Protein AF-A0A7I7MBR5-F1 (afdb_monomer_lite)

Organism: NCBI:txid216929

Secondary structure (DSSP, 8-state):
---PPPHHHHHHHHHHHHHHHHHHHHHHH-TTTT---TTSHHHHHHHHHTTS-HHHHHHHHHHHHHHHHHHHHIIIIIS----SSHHHHHHHHHHHHHHHHHHHH--SSHHHHHHHHHHHHHHHHHHHHHHHHTTTS--HHHHHHHHHHHHHHHHHTT--S-STT---HHHHHHHHHHH-SS--HHHHHHHHHHHHTT-HHHHHHT--GGGEEE-SSTT-EEE-----HHHHHHHHHHHHHHHHHHHHHHHHHHS-HHHHHHHHHHHHHHHHHHS--

Foldseek 3Di:
DDPAPDVVVLVVLLVVLQVLLVVLQVQLPDPPNLAFDPQFLQNVLCVLQPPLRLSVLLSVLLNLLSVLLNVLSCCCPVVVHFDLQSNLLSLLSNLLSLLLNCCLQVDPDSLNNSLSSLLQVLVVLVVVAVVCVVVVNHDPVNSVVSLVSSVVSNVSSVNPDRSNNHDDSLVSLVCCLVPQPPANQNVSSVLSVCSVVVPVCSQVVPDDPVQWDDDPDPPDIRGNRDGDSSSSSVSSVRSSSSSVSSVVSSVNRRDNVVVVVVVVVVVVVVCVVVVDD

Radius of gyration: 22.46 Å; chains: 1; bounding box: 58×66×61 Å

pLDDT: mean 90.75, std 10.9, range [36.44, 98.88]

Sequence (277 aa):
MGDGLDQEKIDALWATFAADVDRMMERVNDPMDFAVSPGSPLAGDDRASDPYQVSHAVQMCIVAGVDHLHAMKSLLLDLNMLHSAAPFTMVRGALEVLSSAFWILHPAKRTVRVERVLRWHAKNFHDQHPALESLGLSDAATKKAKYARLRSIAGRGAVQADVTGGYRSTEAVTYADANAPTSKPLLSWQMCSGYAHGRPWVYLGMADEDMFQETDEPGVLKARVTSDPGKLLYPSLHAQWLMKDLVDLVERRGKNPFEQMEQAAADRARWLRLSFP

Structure (mmCIF, N/CA/C/O backbone):
data_AF-A0A7I7MBR5-F1
#
_entry.id   AF-A0A7I7MBR5-F1
#
loop_
_atom_site.group_PDB
_atom_site.id
_atom_site.type_symbol
_atom_site.label_atom_id
_atom_site.label_alt_id
_atom_site.label_comp_id
_atom_site.label_asym_id
_atom_site.label_entity_id
_atom_site.label_seq_id
_atom_site.pdbx_PDB_ins_code
_atom_site.Cartn_x
_atom_site.Cartn_y
_atom_site.Cartn_z
_atom_site.occupancy
_atom_site.B_iso_or_equiv
_atom_site.auth_seq_id
_atom_site.auth_comp_id
_atom_site.auth_asym_id
_atom_site.auth_atom_id
_atom_site.pdbx_PDB_model_num
ATOM 1 N N . MET A 1 1 ? 3.085 -13.611 -29.175 1.00 36.44 1 MET A N 1
ATOM 2 C CA . MET A 1 1 ? 2.750 -12.446 -28.330 1.00 36.44 1 MET A CA 1
ATOM 3 C C . MET A 1 1 ? 3.200 -11.245 -29.140 1.00 36.44 1 MET A C 1
ATOM 5 O O . MET A 1 1 ? 4.387 -11.137 -29.372 1.00 36.44 1 MET A O 1
ATOM 9 N N . GLY A 1 2 ? 2.317 -10.685 -29.967 1.00 36.88 2 GLY A N 1
ATOM 10 C CA . GLY A 1 2 ? 1.678 -9.402 -29.666 1.00 36.88 2 GLY A CA 1
ATOM 11 C C . GLY A 1 2 ? 2.718 -8.304 -29.856 1.00 36.88 2 GLY A C 1
ATOM 12 O O . GLY A 1 2 ? 3.552 -8.175 -28.968 1.00 36.88 2 GLY A O 1
ATOM 13 N N . ASP A 1 3 ? 2.707 -7.620 -31.009 1.00 44.16 3 ASP A N 1
ATOM 14 C CA . ASP A 1 3 ? 3.651 -6.543 -31.346 1.00 44.16 3 ASP A CA 1
ATOM 15 C C . ASP A 1 3 ? 3.948 -5.705 -30.100 1.00 44.16 3 ASP A C 1
ATOM 17 O O . ASP A 1 3 ? 3.020 -5.213 -29.446 1.00 44.16 3 ASP A O 1
ATOM 21 N N . GLY A 1 4 ? 5.229 -5.636 -29.725 1.00 58.19 4 GLY A N 1
ATOM 22 C CA . GLY A 1 4 ? 5.670 -4.897 -28.549 1.00 58.19 4 GLY A CA 1
ATOM 23 C C . GLY A 1 4 ? 5.090 -3.487 -28.571 1.00 58.19 4 GLY A C 1
ATOM 24 O O . GLY A 1 4 ? 4.936 -2.888 -29.638 1.00 58.19 4 GLY A O 1
ATOM 25 N N . LEU A 1 5 ? 4.714 -2.971 -27.397 1.00 63.62 5 LEU A N 1
ATOM 26 C CA . LEU A 1 5 ? 4.287 -1.580 -27.283 1.00 63.62 5 LEU A CA 1
ATOM 27 C C . LEU A 1 5 ? 5.343 -0.693 -27.950 1.00 63.62 5 LEU A C 1
ATOM 29 O O . LEU A 1 5 ? 6.527 -0.809 -27.653 1.00 63.62 5 LEU A O 1
ATOM 33 N N . ASP A 1 6 ? 4.887 0.162 -28.861 1.00 83.00 6 ASP A N 1
ATOM 34 C CA . ASP A 1 6 ? 5.710 1.176 -29.512 1.00 83.00 6 ASP A CA 1
ATOM 35 C C . ASP A 1 6 ? 6.526 1.955 -28.466 1.00 83.00 6 ASP A C 1
ATOM 37 O O . ASP A 1 6 ? 5.979 2.356 -27.432 1.00 83.00 6 ASP A O 1
ATOM 41 N N . GLN A 1 7 ? 7.822 2.150 -28.720 1.00 83.50 7 GLN A N 1
ATOM 42 C CA . GLN A 1 7 ? 8.748 2.795 -27.788 1.00 83.50 7 GLN A CA 1
ATOM 43 C C . GLN A 1 7 ? 8.249 4.188 -27.385 1.00 83.50 7 GLN A C 1
ATOM 45 O O . GLN A 1 7 ? 8.310 4.542 -26.211 1.00 83.50 7 GLN A O 1
ATOM 50 N N . GLU A 1 8 ? 7.645 4.933 -28.318 1.00 87.88 8 GLU A N 1
ATOM 51 C CA . GLU A 1 8 ? 7.061 6.249 -28.032 1.00 87.88 8 GLU A CA 1
ATOM 52 C C . GLU A 1 8 ? 5.941 6.162 -26.976 1.00 87.88 8 GLU A C 1
ATOM 54 O O . GLU A 1 8 ? 5.824 7.013 -26.092 1.00 87.88 8 GLU A O 1
ATOM 59 N N . LYS A 1 9 ? 5.141 5.088 -27.001 1.00 88.56 9 LYS A N 1
ATOM 60 C CA . LYS A 1 9 ? 4.093 4.847 -25.997 1.00 88.56 9 LYS A CA 1
ATOM 61 C C . LYS A 1 9 ? 4.680 4.456 -24.647 1.00 88.56 9 LYS A C 1
ATOM 63 O O . LYS A 1 9 ? 4.146 4.876 -23.622 1.00 88.56 9 LYS A O 1
ATOM 68 N N . ILE A 1 10 ? 5.744 3.652 -24.634 1.00 89.00 10 ILE A N 1
ATOM 69 C CA . ILE A 1 10 ? 6.460 3.278 -23.405 1.00 89.00 10 ILE A CA 1
ATOM 70 C C . ILE A 1 10 ? 7.016 4.536 -22.732 1.00 89.00 10 ILE A C 1
ATOM 72 O O . ILE A 1 10 ? 6.796 4.738 -21.537 1.00 89.00 10 ILE A O 1
ATOM 76 N N . ASP A 1 11 ? 7.649 5.415 -23.505 1.00 91.50 11 ASP A N 1
ATOM 77 C CA . ASP A 1 11 ? 8.229 6.660 -23.004 1.00 91.50 11 ASP A CA 1
ATOM 78 C C . ASP A 1 11 ? 7.143 7.612 -22.475 1.00 91.50 11 ASP A C 1
ATOM 80 O O . ASP A 1 11 ? 7.276 8.171 -21.383 1.00 91.50 11 ASP A O 1
ATOM 84 N N . ALA A 1 12 ? 6.011 7.735 -23.179 1.00 93.94 12 ALA A N 1
ATOM 85 C CA . ALA A 1 12 ? 4.873 8.536 -22.724 1.00 93.94 12 ALA A CA 1
ATOM 86 C C . ALA A 1 12 ? 4.247 8.005 -21.417 1.00 93.94 12 ALA A C 1
ATOM 88 O O . ALA A 1 12 ? 3.852 8.785 -20.538 1.00 93.94 12 ALA A O 1
ATOM 89 N N . LEU A 1 13 ? 4.167 6.679 -21.259 1.00 95.12 13 LEU A N 1
ATOM 90 C CA . LEU A 1 13 ? 3.695 6.049 -20.025 1.00 95.12 13 LEU A CA 1
ATOM 91 C C . LEU A 1 13 ? 4.663 6.303 -18.868 1.00 95.12 13 LEU A C 1
ATOM 93 O O . LEU A 1 13 ? 4.209 6.641 -17.775 1.00 95.12 13 LEU A O 1
ATOM 97 N N . TRP A 1 14 ? 5.973 6.214 -19.105 1.00 96.00 14 TRP A N 1
ATOM 98 C CA . TRP A 1 14 ? 6.977 6.552 -18.097 1.00 96.00 14 TRP A CA 1
ATOM 99 C C . TRP A 1 14 ? 6.932 8.022 -17.689 1.00 96.00 14 TRP A C 1
ATOM 101 O O . TRP A 1 14 ? 6.986 8.315 -16.495 1.00 96.00 14 TRP A O 1
ATOM 111 N N . ALA A 1 15 ? 6.755 8.940 -18.641 1.00 96.06 15 ALA A N 1
ATOM 112 C CA . ALA A 1 15 ? 6.607 10.363 -18.349 1.00 96.06 15 ALA A CA 1
ATOM 113 C C . ALA A 1 15 ? 5.369 10.640 -17.478 1.00 96.06 15 ALA A C 1
ATOM 115 O O . ALA A 1 15 ? 5.444 11.371 -16.489 1.00 96.06 15 ALA A O 1
ATOM 116 N N . THR A 1 16 ? 4.239 10.002 -17.799 1.00 96.56 16 THR A N 1
ATOM 117 C CA . THR A 1 16 ? 3.006 10.112 -17.002 1.00 96.56 16 THR A CA 1
ATOM 118 C C . THR A 1 16 ? 3.189 9.516 -15.606 1.00 96.56 16 THR A C 1
ATOM 120 O O . THR A 1 16 ? 2.783 10.117 -14.610 1.00 96.56 16 THR A O 1
ATOM 123 N N . PHE A 1 17 ? 3.823 8.344 -15.520 1.00 97.62 17 PHE A N 1
ATOM 124 C CA . PHE A 1 17 ? 4.152 7.694 -14.255 1.00 97.62 17 PHE A CA 1
ATOM 125 C C . PHE A 1 17 ? 5.005 8.602 -13.364 1.00 97.62 17 PHE A C 1
ATOM 127 O O . PHE A 1 17 ? 4.649 8.828 -12.209 1.00 97.62 17 PHE A O 1
ATOM 134 N N . ALA A 1 18 ? 6.082 9.161 -13.918 1.00 97.94 18 ALA A N 1
ATOM 135 C CA . ALA A 1 18 ? 7.010 10.033 -13.212 1.00 97.94 18 ALA A CA 1
ATOM 136 C C . ALA A 1 18 ? 6.311 11.263 -12.630 1.00 97.94 18 ALA A C 1
ATOM 138 O O . ALA A 1 18 ? 6.403 11.505 -11.430 1.00 97.94 18 ALA A O 1
ATOM 139 N N . ALA A 1 19 ? 5.550 11.984 -13.458 1.00 98.06 19 ALA A N 1
ATOM 140 C CA . ALA A 1 19 ? 4.859 13.200 -13.039 1.00 98.06 19 ALA A CA 1
ATOM 141 C C . ALA A 1 19 ? 3.851 12.945 -11.905 1.00 98.06 19 ALA A C 1
ATOM 143 O O . ALA A 1 19 ? 3.706 13.752 -10.989 1.00 98.06 19 ALA A O 1
ATOM 144 N N . ASP A 1 20 ? 3.144 11.817 -11.951 1.00 97.62 20 ASP A N 1
ATOM 145 C CA . ASP A 1 20 ? 2.180 11.455 -10.914 1.00 97.62 20 ASP A CA 1
ATOM 146 C C . ASP A 1 20 ? 2.846 10.992 -9.612 1.00 97.62 20 ASP A C 1
ATOM 148 O O . ASP A 1 20 ? 2.305 11.251 -8.536 1.00 97.62 20 ASP A O 1
ATOM 152 N N . VAL A 1 21 ? 3.993 10.310 -9.693 1.00 98.25 21 VAL A N 1
ATOM 153 C CA . VAL A 1 21 ? 4.782 9.926 -8.513 1.00 98.25 21 VAL A CA 1
ATOM 154 C C . VAL A 1 21 ? 5.392 11.159 -7.853 1.00 98.25 21 VAL A C 1
ATOM 156 O O . VAL A 1 21 ? 5.266 11.292 -6.640 1.00 98.25 21 VAL A O 1
ATOM 159 N N . ASP A 1 22 ? 5.963 12.083 -8.630 1.00 98.50 22 ASP A N 1
ATOM 160 C CA . ASP A 1 22 ? 6.514 13.343 -8.114 1.00 98.50 22 ASP A CA 1
ATOM 161 C C . ASP A 1 22 ? 5.415 14.163 -7.419 1.00 98.50 22 ASP A C 1
ATOM 163 O O . ASP A 1 22 ? 5.571 14.561 -6.265 1.00 98.50 22 ASP A O 1
ATOM 167 N N . ARG A 1 23 ? 4.241 14.300 -8.056 1.00 98.00 23 ARG A N 1
ATOM 168 C CA . ARG A 1 23 ? 3.076 14.941 -7.430 1.00 98.00 23 ARG A CA 1
ATOM 169 C C . ARG A 1 23 ? 2.696 14.251 -6.124 1.00 98.00 23 ARG A C 1
ATOM 171 O O . ARG A 1 23 ? 2.421 14.919 -5.137 1.00 98.00 23 ARG A O 1
ATOM 178 N N . MET A 1 24 ? 2.646 12.920 -6.091 1.00 98.00 24 MET A N 1
ATOM 179 C CA . MET A 1 24 ? 2.290 12.220 -4.857 1.00 98.00 24 MET A CA 1
ATOM 180 C C . MET A 1 24 ? 3.358 12.386 -3.771 1.00 98.00 24 MET A C 1
ATOM 182 O O . MET A 1 24 ? 3.007 12.463 -2.597 1.00 98.00 24 MET A O 1
ATOM 186 N N . MET A 1 25 ? 4.636 12.487 -4.146 1.00 97.94 25 MET A N 1
ATOM 187 C CA . MET A 1 25 ? 5.725 12.765 -3.212 1.00 97.94 25 MET A CA 1
ATOM 188 C C . MET A 1 25 ? 5.549 14.134 -2.541 1.00 97.94 25 MET A C 1
ATOM 190 O O . MET A 1 25 ? 5.747 14.258 -1.334 1.00 97.94 25 MET A O 1
ATOM 194 N N . GLU A 1 26 ? 5.117 15.155 -3.286 1.00 97.62 26 GLU A N 1
ATOM 195 C CA . GLU A 1 26 ? 4.748 16.457 -2.712 1.00 97.62 26 GLU A CA 1
ATOM 196 C C . GLU A 1 26 ? 3.592 16.312 -1.712 1.00 97.62 26 GLU A C 1
ATOM 198 O O . GLU A 1 26 ? 3.698 16.771 -0.575 1.00 97.62 26 GLU A O 1
ATOM 203 N N . ARG A 1 27 ? 2.528 15.596 -2.100 1.00 97.00 27 ARG A N 1
ATOM 204 C CA . ARG A 1 27 ? 1.340 15.374 -1.260 1.00 97.00 27 ARG A CA 1
ATOM 205 C C . ARG A 1 27 ? 1.651 14.667 0.057 1.00 97.00 27 ARG A C 1
ATOM 207 O O . ARG A 1 27 ? 1.167 15.074 1.106 1.00 97.00 27 ARG A O 1
ATOM 214 N N . VAL A 1 28 ? 2.459 13.603 0.038 1.00 96.62 28 VAL A N 1
ATOM 215 C CA . VAL A 1 28 ? 2.795 12.858 1.270 1.00 96.62 28 VAL A CA 1
ATOM 216 C C . VAL A 1 28 ? 3.738 13.624 2.201 1.00 96.62 28 VAL A C 1
ATOM 218 O O . VAL A 1 28 ? 3.807 13.292 3.384 1.00 96.62 28 VAL A O 1
ATOM 221 N N . ASN A 1 29 ? 4.439 14.638 1.685 1.00 94.38 29 ASN A N 1
ATOM 222 C CA . ASN A 1 29 ? 5.272 15.543 2.475 1.00 94.38 29 ASN A CA 1
ATOM 223 C C . ASN A 1 29 ? 4.487 16.728 3.061 1.00 94.38 29 ASN A C 1
ATOM 225 O O . ASN A 1 29 ? 4.999 17.399 3.959 1.00 94.38 29 ASN A O 1
ATOM 229 N N . ASP A 1 30 ? 3.260 16.979 2.598 1.00 93.94 30 ASP A N 1
ATOM 230 C CA . ASP A 1 30 ? 2.360 17.950 3.213 1.00 93.94 30 ASP A CA 1
ATOM 231 C C . ASP A 1 30 ? 1.576 17.287 4.366 1.00 93.94 30 ASP A C 1
ATOM 233 O O . ASP A 1 30 ? 0.731 16.414 4.135 1.00 93.94 30 ASP A O 1
ATOM 237 N N . PRO A 1 31 ? 1.802 17.693 5.633 1.00 85.00 31 PRO A N 1
ATOM 238 C CA . PRO A 1 31 ? 1.095 17.120 6.776 1.00 85.00 31 PRO A CA 1
ATOM 239 C C . PRO A 1 31 ? -0.421 17.381 6.760 1.00 85.00 31 PRO A C 1
ATOM 241 O O . PRO A 1 31 ? -1.146 16.736 7.519 1.00 85.00 31 PRO A O 1
ATOM 244 N N . MET A 1 32 ? -0.906 18.312 5.933 1.00 88.00 32 MET A N 1
ATOM 245 C CA . MET A 1 32 ? -2.316 18.692 5.853 1.00 88.00 32 MET A CA 1
ATOM 246 C C . MET A 1 32 ? -3.087 18.009 4.717 1.00 88.00 32 MET A C 1
ATOM 248 O O . MET A 1 32 ? -4.317 17.997 4.771 1.00 88.00 32 MET A O 1
ATOM 252 N N . ASP A 1 33 ? -2.421 17.419 3.718 1.00 88.38 33 ASP A N 1
ATOM 253 C CA . ASP A 1 33 ? -3.092 16.905 2.509 1.00 88.38 33 ASP A CA 1
ATOM 254 C C . ASP A 1 33 ? -4.055 15.744 2.828 1.00 88.38 33 ASP A C 1
ATOM 256 O O . ASP A 1 33 ? -5.202 15.705 2.380 1.00 88.38 33 ASP A O 1
ATOM 260 N N . PHE A 1 34 ? -3.642 14.845 3.723 1.00 91.25 34 PHE A N 1
ATOM 261 C CA . PHE A 1 34 ? -4.455 13.709 4.174 1.00 91.25 34 PHE A CA 1
ATOM 262 C C . PHE A 1 34 ? -5.174 13.957 5.509 1.00 91.25 34 PHE A C 1
ATOM 264 O O . PHE A 1 34 ? -5.496 13.007 6.229 1.00 91.25 34 PHE A O 1
ATOM 271 N N . ALA A 1 35 ? -5.430 15.222 5.861 1.00 91.00 35 ALA A N 1
ATOM 272 C CA . ALA A 1 35 ? -6.123 15.563 7.098 1.00 91.00 35 ALA A CA 1
ATOM 273 C C . ALA A 1 35 ? -7.529 14.937 7.160 1.00 91.00 35 ALA A C 1
ATOM 275 O O . ALA A 1 35 ? -8.303 14.947 6.200 1.00 91.00 35 ALA A O 1
ATOM 276 N N . VAL A 1 36 ? -7.879 14.401 8.331 1.00 95.38 36 VAL A N 1
ATOM 277 C CA . VAL A 1 36 ? -9.170 13.748 8.564 1.00 95.38 36 VAL A CA 1
ATOM 278 C C . VAL A 1 36 ? -10.161 14.755 9.142 1.00 95.38 36 VAL A C 1
ATOM 280 O O . VAL A 1 36 ? -10.023 15.183 10.290 1.00 95.38 36 VAL A O 1
ATOM 283 N N . SER A 1 37 ? -11.201 15.103 8.380 1.00 94.44 37 SER A N 1
ATOM 284 C CA . SER A 1 37 ? -12.238 16.032 8.838 1.00 94.44 37 SER A CA 1
ATOM 285 C C . SER A 1 37 ? -13.019 15.447 10.022 1.00 94.44 37 SER A C 1
ATOM 287 O O . SER A 1 37 ? -13.430 14.275 9.978 1.00 94.44 37 SER A O 1
ATOM 289 N N . PRO A 1 38 ? -13.316 16.246 11.064 1.00 94.38 38 PRO A N 1
ATOM 290 C CA . PRO A 1 38 ? -14.265 15.862 12.099 1.00 94.38 38 PRO A CA 1
ATOM 291 C C . PRO A 1 38 ? -15.607 15.421 11.499 1.00 94.38 38 PRO A C 1
ATOM 293 O O . PRO A 1 38 ? -16.112 16.006 10.547 1.00 94.38 38 PRO A O 1
ATOM 296 N N . GLY A 1 39 ? -16.186 14.352 12.047 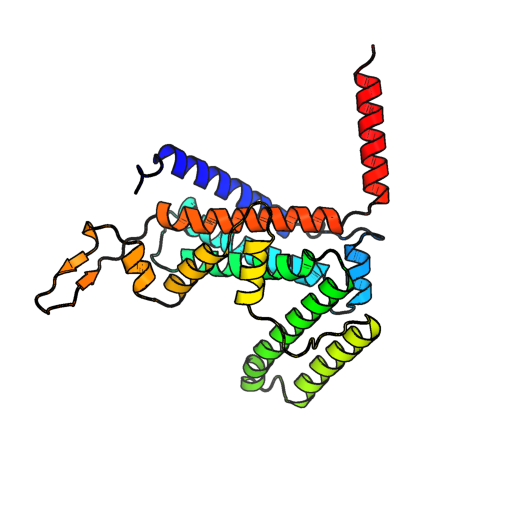1.00 93.62 39 GLY A N 1
ATOM 297 C CA . GLY A 1 39 ? -17.456 13.798 11.557 1.00 93.62 39 GLY A CA 1
ATOM 298 C C . GLY A 1 39 ? -17.347 12.916 10.306 1.00 93.62 39 GLY A C 1
ATOM 299 O O . GLY A 1 39 ? -18.323 12.251 9.960 1.00 93.62 39 GLY A O 1
ATOM 300 N N . SER A 1 40 ? -16.174 12.824 9.672 1.00 96.69 40 SER A N 1
ATOM 301 C CA . SER A 1 40 ? -15.949 11.904 8.554 1.00 96.69 40 SER A CA 1
ATOM 302 C C . SER A 1 40 ? -16.041 10.425 8.974 1.00 96.69 40 SER A C 1
ATOM 304 O O . SER A 1 40 ? -15.851 10.078 10.152 1.00 96.69 40 SER A O 1
ATOM 306 N N . PRO A 1 41 ? -16.308 9.506 8.023 1.00 96.81 41 PRO A N 1
ATOM 307 C CA . PRO A 1 41 ? -16.233 8.072 8.273 1.00 96.81 41 PRO A CA 1
ATOM 308 C C . PRO A 1 41 ? -14.918 7.634 8.923 1.00 96.81 41 PRO A C 1
ATOM 310 O O . PRO A 1 41 ? -14.978 6.852 9.875 1.00 96.81 41 PRO A O 1
ATOM 313 N N . LEU A 1 42 ? -13.786 8.159 8.443 1.00 96.88 42 LEU A N 1
ATOM 314 C CA . LEU A 1 42 ? -12.442 7.819 8.908 1.00 96.88 42 LEU A CA 1
ATOM 315 C C . LEU A 1 42 ? -12.167 8.357 10.322 1.00 96.88 42 LEU A C 1
ATOM 317 O O . LEU A 1 42 ? -11.663 7.609 11.153 1.00 96.88 42 LEU A O 1
ATOM 321 N N . ALA A 1 43 ? -12.647 9.560 10.670 1.00 97.81 43 ALA A N 1
ATOM 322 C CA . ALA A 1 43 ? -12.597 10.055 12.055 1.00 97.81 43 ALA A CA 1
ATOM 323 C C . ALA A 1 43 ? -13.356 9.137 13.030 1.00 97.81 43 ALA A C 1
ATOM 325 O O . ALA A 1 43 ? -12.982 8.971 14.192 1.00 97.81 43 ALA A O 1
ATOM 326 N N . GLY A 1 44 ? -14.465 8.547 12.573 1.00 97.19 44 GLY A N 1
ATOM 327 C CA . GLY A 1 44 ? -15.203 7.551 13.346 1.00 97.19 44 GLY A CA 1
ATOM 328 C C . GLY A 1 44 ? -14.439 6.237 13.519 1.00 97.19 44 GLY A C 1
ATOM 329 O O . GLY A 1 44 ? -14.600 5.579 14.545 1.00 97.19 44 GLY A O 1
ATOM 330 N N . ASP A 1 45 ? -13.625 5.862 12.535 1.00 97.88 45 ASP A N 1
ATOM 331 C CA . ASP A 1 45 ? -12.781 4.671 12.600 1.00 97.88 45 ASP A CA 1
ATOM 332 C C . ASP A 1 45 ? -11.639 4.875 13.602 1.00 97.88 45 ASP A C 1
ATOM 334 O O . ASP A 1 45 ? -11.450 4.032 14.475 1.00 97.88 45 ASP A O 1
ATOM 338 N N . ASP A 1 46 ? -10.975 6.033 13.557 1.00 98.12 46 ASP A N 1
ATOM 339 C CA . ASP A 1 46 ? -9.871 6.387 14.458 1.00 98.12 46 ASP A CA 1
ATOM 340 C C . ASP A 1 46 ? -10.293 6.404 15.926 1.00 98.12 46 ASP A C 1
ATOM 342 O O . ASP A 1 46 ? -9.608 5.845 16.782 1.00 98.12 46 ASP A O 1
ATOM 346 N N . ARG A 1 47 ? -11.470 6.969 16.230 1.00 97.56 47 ARG A N 1
ATOM 347 C CA . ARG A 1 47 ? -12.029 6.908 17.591 1.00 97.56 47 ARG A CA 1
ATOM 348 C C . ARG A 1 47 ? -12.314 5.477 18.039 1.00 97.56 47 ARG A C 1
ATOM 350 O O . ARG A 1 47 ? -12.167 5.167 19.218 1.00 97.56 47 ARG A O 1
ATOM 357 N N . ALA A 1 48 ? -12.766 4.618 17.127 1.00 97.19 48 ALA A N 1
ATOM 358 C CA . ALA A 1 48 ? -13.112 3.239 17.453 1.00 97.19 48 ALA A CA 1
ATOM 359 C C . ALA A 1 48 ? -11.871 2.357 17.661 1.00 97.19 48 ALA A C 1
ATOM 361 O O . ALA A 1 48 ? -11.942 1.380 18.409 1.00 97.19 48 ALA A O 1
ATOM 362 N N . SER A 1 49 ? -10.748 2.692 17.024 1.00 97.31 49 SER A N 1
ATOM 363 C CA . SER A 1 49 ? -9.502 1.933 17.119 1.00 97.31 49 SER A CA 1
ATOM 364 C C . SER A 1 49 ? -8.449 2.550 18.047 1.00 97.31 49 SER A C 1
ATOM 366 O O . SER A 1 49 ? -7.384 1.956 18.199 1.00 97.31 49 SER A O 1
ATOM 368 N N . ASP A 1 50 ? -8.735 3.677 18.710 1.00 96.50 50 ASP A N 1
ATOM 369 C CA . ASP A 1 50 ? -7.791 4.400 19.572 1.00 96.50 50 ASP A CA 1
ATOM 370 C C . ASP A 1 50 ? -7.024 3.487 20.566 1.00 96.50 50 ASP A C 1
ATOM 372 O O . ASP A 1 50 ? -7.636 2.679 21.289 1.00 96.50 50 ASP A O 1
ATOM 376 N N . PRO A 1 51 ? -5.674 3.589 20.620 1.00 96.69 51 PRO A N 1
ATOM 377 C CA . PRO A 1 51 ? -4.805 4.549 19.909 1.00 96.69 51 PRO A CA 1
ATOM 378 C C . PRO A 1 51 ? -4.321 4.078 18.521 1.00 96.69 51 PRO A C 1
ATOM 380 O O . PRO A 1 51 ? -3.467 4.714 17.912 1.00 96.69 51 PRO A O 1
ATOM 383 N N . TYR A 1 52 ? -4.788 2.930 18.036 1.00 97.25 52 TYR A N 1
ATOM 384 C CA . TYR A 1 52 ? -4.358 2.300 16.784 1.00 97.25 52 TYR A CA 1
ATOM 385 C C . TYR A 1 52 ? -5.169 2.830 15.596 1.00 97.25 52 TYR A C 1
ATOM 387 O O . TYR A 1 52 ? -5.953 2.107 14.980 1.00 97.25 52 TYR A O 1
ATOM 395 N N . GLN A 1 53 ? -5.044 4.131 15.340 1.00 97.56 53 GLN A N 1
ATOM 396 C CA . GLN A 1 53 ? -5.866 4.874 14.382 1.00 97.56 53 GLN A CA 1
ATOM 397 C C . GLN A 1 53 ? -5.731 4.336 12.947 1.00 97.56 53 GLN A C 1
ATOM 399 O O . GLN A 1 53 ? -4.631 4.038 12.473 1.00 97.56 53 GLN A O 1
ATOM 404 N N . VAL A 1 54 ? -6.867 4.204 12.254 1.00 98.31 54 VAL A N 1
ATOM 405 C CA . VAL A 1 54 ? -6.938 3.680 10.882 1.00 98.31 54 VAL A CA 1
ATOM 406 C C . VAL A 1 54 ? -6.279 4.648 9.906 1.00 98.31 54 VAL A C 1
ATOM 408 O O . VAL A 1 54 ? -5.517 4.208 9.046 1.00 98.31 54 VAL A O 1
ATOM 411 N N . SER A 1 55 ? -6.540 5.948 10.053 1.00 97.81 55 SER A N 1
ATOM 412 C CA . SER A 1 55 ? -5.962 6.999 9.211 1.00 97.81 55 SER A CA 1
ATOM 413 C C . SER A 1 55 ? -4.438 6.976 9.237 1.00 97.81 55 SER A C 1
ATOM 415 O O . SER A 1 55 ? -3.813 6.884 8.184 1.00 97.81 55 SER A O 1
ATOM 417 N N . HIS A 1 56 ? -3.845 6.945 10.431 1.00 96.94 56 HIS A N 1
ATOM 418 C CA . HIS A 1 56 ? -2.396 6.903 10.609 1.00 96.94 56 HIS A CA 1
ATOM 419 C C . HIS A 1 56 ? -1.768 5.651 9.990 1.00 96.94 56 HIS A C 1
ATOM 421 O O . HIS A 1 56 ? -0.763 5.756 9.289 1.00 96.94 56 HIS A O 1
ATOM 427 N N . ALA A 1 57 ? -2.356 4.468 10.199 1.00 98.06 57 ALA A N 1
ATOM 428 C CA . ALA A 1 57 ? -1.834 3.236 9.605 1.00 98.06 57 ALA A CA 1
ATOM 429 C C . ALA A 1 57 ? -1.875 3.276 8.065 1.00 98.06 57 ALA A C 1
ATOM 431 O O . ALA A 1 57 ? -0.922 2.859 7.403 1.00 98.06 57 ALA A O 1
ATOM 432 N N . VAL A 1 58 ? -2.960 3.809 7.491 1.00 98.25 58 VAL A N 1
ATOM 433 C CA . VAL A 1 58 ? -3.100 3.986 6.039 1.00 98.25 58 VAL A CA 1
ATOM 434 C C . VAL A 1 58 ? -2.097 5.011 5.510 1.00 98.25 58 VAL A C 1
ATOM 436 O O . VAL A 1 58 ? -1.408 4.720 4.535 1.00 98.25 58 VAL A O 1
ATOM 439 N N . GLN A 1 59 ? -1.959 6.168 6.162 1.00 97.19 59 GLN A N 1
ATOM 440 C CA . GLN A 1 59 ? -1.018 7.212 5.755 1.00 97.19 59 GLN A CA 1
ATOM 441 C C . GLN A 1 59 ? 0.428 6.709 5.790 1.00 97.19 59 GLN A C 1
ATOM 443 O O . GLN A 1 59 ? 1.164 6.922 4.832 1.00 97.19 59 GLN A O 1
ATOM 448 N N . MET A 1 60 ? 0.822 5.963 6.828 1.00 97.00 60 MET A N 1
ATOM 449 C CA . MET A 1 60 ? 2.149 5.337 6.891 1.00 97.00 60 MET A CA 1
ATOM 450 C C . MET A 1 60 ? 2.422 4.424 5.690 1.00 97.00 60 MET A C 1
ATOM 452 O O . MET A 1 60 ? 3.516 4.441 5.128 1.00 97.00 60 MET A O 1
ATOM 456 N N . CYS A 1 61 ? 1.432 3.630 5.282 1.00 98.38 61 CYS A N 1
ATOM 457 C CA . CYS A 1 61 ? 1.561 2.757 4.119 1.00 98.38 61 CYS A CA 1
ATOM 458 C C . CYS A 1 61 ? 1.625 3.545 2.802 1.00 98.38 61 CYS A C 1
ATOM 460 O O . CYS A 1 61 ? 2.357 3.139 1.903 1.00 98.38 61 CYS A O 1
ATOM 462 N N . ILE A 1 62 ? 0.887 4.656 2.680 1.00 98.12 62 ILE A N 1
ATOM 463 C CA . ILE A 1 62 ? 0.955 5.542 1.509 1.00 98.12 62 ILE A CA 1
ATOM 464 C C . ILE A 1 62 ? 2.345 6.169 1.411 1.00 98.12 62 ILE A C 1
ATOM 466 O O . ILE A 1 62 ? 2.967 6.051 0.363 1.00 98.12 62 ILE A O 1
ATOM 470 N N . VAL A 1 63 ? 2.863 6.748 2.500 1.00 98.19 63 VAL A N 1
ATOM 471 C CA . VAL A 1 63 ? 4.212 7.338 2.544 1.00 98.19 63 VAL A CA 1
ATOM 472 C C . VAL A 1 63 ? 5.259 6.313 2.105 1.00 98.19 63 VAL A C 1
ATOM 474 O O . VAL A 1 63 ? 6.018 6.577 1.181 1.00 98.19 63 VAL A O 1
ATOM 477 N N . ALA A 1 64 ? 5.256 5.113 2.697 1.00 98.50 64 ALA A N 1
ATOM 478 C CA . ALA A 1 64 ? 6.205 4.059 2.332 1.00 98.50 64 ALA A CA 1
ATOM 479 C C . ALA A 1 64 ? 6.043 3.588 0.874 1.00 98.50 64 ALA A C 1
ATOM 481 O O . ALA A 1 64 ? 7.024 3.302 0.191 1.00 98.50 64 ALA A O 1
ATOM 482 N N . GLY A 1 65 ? 4.805 3.495 0.380 1.00 98.69 65 GLY A N 1
ATOM 483 C CA . GLY A 1 65 ? 4.532 3.085 -0.995 1.00 98.69 65 GLY A CA 1
ATOM 484 C C . GLY A 1 65 ? 5.011 4.112 -2.016 1.00 98.69 65 GLY A C 1
ATOM 485 O O . GLY A 1 65 ? 5.618 3.742 -3.018 1.00 98.69 65 GLY A O 1
ATOM 486 N N . VAL A 1 66 ? 4.772 5.393 -1.740 1.00 98.69 66 VAL A N 1
ATOM 487 C CA . VAL A 1 66 ? 5.205 6.518 -2.575 1.00 98.69 66 VAL A CA 1
ATOM 488 C C . VAL A 1 66 ? 6.722 6.648 -2.557 1.00 98.69 66 VAL A C 1
ATOM 490 O O . VAL A 1 66 ? 7.308 6.776 -3.625 1.00 98.69 66 VAL A O 1
ATOM 493 N N . ASP A 1 67 ? 7.362 6.506 -1.394 1.00 98.62 67 ASP A N 1
ATOM 494 C CA . ASP A 1 67 ? 8.824 6.504 -1.268 1.00 98.62 67 ASP A CA 1
ATOM 495 C C . ASP A 1 67 ? 9.467 5.403 -2.127 1.00 98.62 67 ASP A C 1
ATOM 497 O O . ASP A 1 67 ? 10.379 5.667 -2.908 1.00 98.62 67 ASP A O 1
ATOM 501 N N . HIS A 1 68 ? 8.924 4.180 -2.096 1.00 98.69 68 HIS A N 1
ATOM 502 C CA . HIS A 1 68 ? 9.382 3.096 -2.966 1.00 98.69 68 HIS A CA 1
ATOM 503 C C . HIS A 1 68 ? 9.244 3.414 -4.463 1.00 98.69 68 HIS A C 1
ATOM 505 O O . HIS A 1 68 ? 10.159 3.117 -5.237 1.00 98.69 68 HIS A O 1
ATOM 511 N N . LEU A 1 69 ? 8.115 3.991 -4.889 1.00 98.62 69 LEU A N 1
ATOM 512 C CA . LEU A 1 69 ? 7.903 4.355 -6.293 1.00 98.62 69 LEU A CA 1
ATOM 513 C C . LEU A 1 69 ? 8.799 5.515 -6.720 1.00 98.62 69 LEU A C 1
ATOM 515 O O . LEU A 1 69 ? 9.350 5.470 -7.817 1.00 98.62 69 LEU A O 1
ATOM 519 N N . HIS A 1 70 ? 8.983 6.509 -5.853 1.00 98.56 70 HIS A N 1
ATOM 520 C CA . HIS A 1 70 ? 9.852 7.651 -6.097 1.00 98.56 70 HIS A CA 1
ATOM 521 C C . HIS A 1 70 ? 11.320 7.216 -6.177 1.00 98.56 70 HIS A C 1
ATOM 523 O O . HIS A 1 70 ? 12.006 7.562 -7.132 1.00 98.56 70 HIS A O 1
ATOM 529 N N . ALA A 1 71 ? 11.794 6.362 -5.265 1.00 98.25 71 ALA A N 1
ATOM 530 C CA . ALA A 1 71 ? 13.146 5.804 -5.327 1.00 98.25 71 ALA A CA 1
ATOM 531 C C . ALA A 1 71 ? 13.387 4.998 -6.616 1.00 98.25 71 ALA A C 1
ATOM 533 O O . ALA A 1 71 ? 14.429 5.144 -7.259 1.00 98.25 71 ALA A O 1
ATOM 534 N N . MET A 1 72 ? 12.416 4.176 -7.027 1.00 97.38 72 MET A N 1
ATOM 535 C CA . MET A 1 72 ? 12.492 3.437 -8.289 1.00 97.38 72 MET A CA 1
ATOM 536 C C . MET A 1 72 ? 12.540 4.384 -9.493 1.00 97.38 72 MET A C 1
ATOM 538 O O . MET A 1 72 ? 13.411 4.233 -10.352 1.00 97.38 72 MET A O 1
ATOM 542 N N . LYS A 1 73 ? 11.644 5.379 -9.523 1.00 97.19 73 LYS A N 1
ATOM 543 C CA . LYS A 1 73 ? 11.587 6.429 -10.545 1.00 97.19 73 LYS A CA 1
ATOM 544 C C . LYS A 1 73 ? 12.917 7.164 -10.648 1.00 97.19 73 LYS A C 1
ATOM 546 O O . LYS A 1 73 ? 13.424 7.320 -11.753 1.00 97.19 73 LYS A O 1
ATOM 551 N N . SER A 1 74 ? 13.511 7.562 -9.524 1.00 97.50 74 SER A N 1
ATOM 552 C CA . SER A 1 74 ? 14.783 8.282 -9.526 1.00 97.50 74 SER A CA 1
ATOM 553 C C . SER A 1 74 ? 15.944 7.435 -10.024 1.00 97.50 74 SER A C 1
ATOM 555 O O . SER A 1 74 ? 16.772 7.933 -10.781 1.00 97.50 74 SER A O 1
ATOM 557 N N . LEU A 1 75 ? 15.997 6.145 -9.681 1.00 95.31 75 LEU A N 1
ATOM 558 C CA . LEU A 1 75 ? 16.998 5.247 -10.261 1.00 95.31 75 LEU A CA 1
ATOM 559 C C . LEU A 1 75 ? 16.835 5.130 -11.779 1.00 95.31 75 LEU A C 1
ATOM 561 O O . LEU A 1 75 ? 17.806 5.299 -12.511 1.00 95.31 75 LEU A O 1
ATOM 565 N N . LEU A 1 76 ? 15.617 4.854 -12.248 1.00 93.62 76 LEU A N 1
ATOM 566 C CA . LEU A 1 76 ? 15.367 4.576 -13.657 1.00 93.62 76 LEU A CA 1
ATOM 567 C C . LEU A 1 76 ? 15.458 5.826 -14.539 1.00 93.62 76 LEU A C 1
ATOM 569 O O . LEU A 1 76 ? 16.130 5.789 -15.561 1.00 93.62 76 LEU A O 1
ATOM 573 N N . LEU A 1 77 ? 14.759 6.901 -14.175 1.00 93.75 77 LEU A N 1
ATOM 574 C CA . LEU A 1 77 ? 14.526 8.051 -15.051 1.00 93.75 77 LEU A CA 1
ATOM 575 C C . LEU A 1 77 ? 15.470 9.215 -14.754 1.00 93.75 77 LEU A C 1
ATOM 577 O O . LEU A 1 77 ? 15.998 9.811 -15.687 1.00 93.75 77 LEU A O 1
ATOM 581 N N . ASP A 1 78 ? 15.717 9.516 -13.477 1.00 95.19 78 ASP A N 1
ATOM 582 C CA . ASP A 1 78 ? 16.554 10.666 -13.112 1.00 95.19 78 ASP A CA 1
ATOM 583 C C . ASP A 1 78 ? 18.053 10.319 -13.232 1.00 95.19 78 ASP A C 1
ATOM 585 O O . ASP A 1 78 ? 18.860 11.137 -13.672 1.00 95.19 78 ASP A O 1
ATOM 589 N N . LEU A 1 79 ? 18.431 9.089 -12.861 1.00 95.12 79 LEU A N 1
ATOM 590 C CA . LEU A 1 79 ? 19.819 8.609 -12.861 1.00 95.12 79 LEU A CA 1
ATOM 591 C C . LEU A 1 79 ? 20.164 7.688 -14.039 1.00 95.12 79 LEU A C 1
ATOM 593 O O . LEU A 1 79 ? 21.328 7.308 -14.180 1.00 95.12 79 LEU A O 1
ATOM 597 N N . ASN A 1 80 ? 19.184 7.320 -14.871 1.00 91.00 80 ASN A N 1
ATOM 598 C CA . ASN A 1 80 ? 19.349 6.395 -15.998 1.00 91.00 80 ASN A CA 1
ATOM 599 C C . ASN A 1 80 ? 20.052 5.075 -15.604 1.00 91.00 80 ASN A C 1
ATOM 601 O O . ASN A 1 80 ? 20.938 4.574 -16.301 1.00 91.00 80 ASN A O 1
ATOM 605 N N . MET A 1 81 ? 19.691 4.528 -14.439 1.00 90.12 81 MET A N 1
ATOM 606 C CA . MET A 1 81 ? 20.318 3.358 -13.831 1.00 90.12 81 MET A CA 1
ATOM 607 C C . MET A 1 81 ? 19.290 2.259 -13.560 1.00 90.12 81 MET A C 1
ATOM 609 O O . MET A 1 81 ? 18.543 2.289 -12.580 1.00 90.12 81 MET A O 1
ATOM 613 N N . LEU A 1 82 ? 19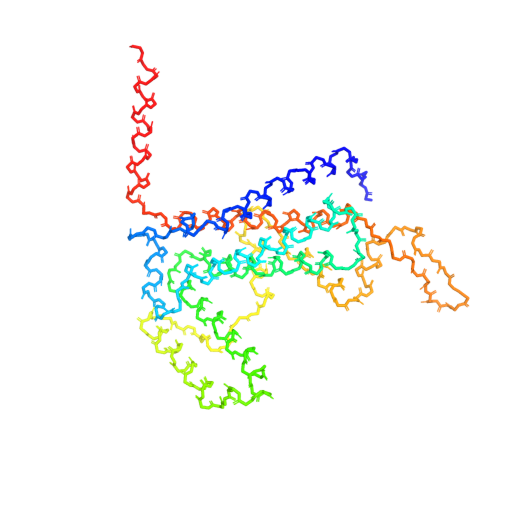.315 1.215 -14.389 1.00 85.38 82 LEU A N 1
ATOM 614 C CA . LEU A 1 82 ? 18.420 0.073 -14.244 1.00 85.38 82 LEU A CA 1
ATOM 615 C C . LEU A 1 82 ? 19.173 -1.189 -13.801 1.00 85.38 82 LEU A C 1
ATOM 617 O O . LEU A 1 82 ? 19.722 -1.945 -14.605 1.00 85.38 82 LEU A O 1
ATOM 621 N N . HIS A 1 83 ? 19.155 -1.446 -12.493 1.00 88.06 83 HIS A N 1
ATOM 622 C CA . HIS A 1 83 ? 19.608 -2.724 -11.943 1.00 88.06 83 HIS A CA 1
ATOM 623 C C . HIS A 1 83 ? 18.615 -3.843 -12.284 1.00 88.06 83 HIS A C 1
ATOM 625 O O . HIS A 1 83 ? 17.409 -3.617 -12.352 1.00 88.06 83 HIS A O 1
ATOM 631 N N . SER A 1 84 ? 19.111 -5.073 -12.412 1.00 85.25 84 SER A N 1
ATOM 632 C CA . SER A 1 84 ? 18.310 -6.219 -12.862 1.00 85.25 84 SER A CA 1
ATOM 633 C C . SER A 1 84 ? 17.193 -6.635 -11.899 1.00 85.25 84 SER A C 1
ATOM 635 O O . SER A 1 84 ? 16.172 -7.151 -12.339 1.00 85.25 84 SER A O 1
ATOM 637 N N . ALA A 1 85 ? 17.368 -6.430 -10.589 1.00 89.75 85 ALA A N 1
ATOM 638 C CA . ALA A 1 85 ? 16.401 -6.861 -9.573 1.00 89.75 85 ALA A CA 1
ATOM 639 C C . ALA A 1 85 ? 15.947 -5.744 -8.620 1.00 89.75 85 ALA A C 1
ATOM 641 O O . ALA A 1 85 ? 14.811 -5.768 -8.152 1.00 89.75 85 ALA A O 1
ATOM 642 N N . ALA A 1 86 ? 16.803 -4.762 -8.318 1.00 93.38 86 ALA A N 1
ATOM 643 C CA . ALA A 1 86 ? 16.518 -3.783 -7.265 1.00 93.38 86 ALA A CA 1
ATOM 644 C C . ALA A 1 86 ? 15.249 -2.932 -7.519 1.00 93.38 86 ALA A C 1
ATOM 646 O O . ALA A 1 86 ? 14.430 -2.841 -6.602 1.00 93.38 86 ALA A O 1
ATOM 647 N N . PRO A 1 87 ? 14.998 -2.397 -8.732 1.00 94.69 87 PRO A N 1
ATOM 648 C CA . PRO A 1 87 ? 13.756 -1.688 -9.048 1.00 94.69 87 PRO A CA 1
ATOM 649 C C . PRO A 1 87 ? 12.506 -2.551 -8.848 1.00 94.69 87 PRO A C 1
ATOM 651 O O . PRO A 1 87 ? 11.515 -2.087 -8.292 1.00 94.69 87 PRO A O 1
ATOM 654 N N . PHE A 1 88 ? 12.565 -3.839 -9.204 1.00 95.31 88 PHE A N 1
ATOM 655 C CA . PHE A 1 88 ? 11.464 -4.770 -8.953 1.00 95.31 88 PHE A CA 1
ATOM 656 C C . PHE A 1 88 ? 11.226 -4.979 -7.455 1.00 95.31 88 PHE A C 1
ATOM 658 O O . PHE A 1 88 ? 10.075 -5.053 -7.035 1.00 95.31 88 PHE A O 1
ATOM 665 N N . THR A 1 89 ? 12.274 -5.022 -6.629 1.00 96.94 89 THR A N 1
ATOM 666 C CA . THR A 1 89 ? 12.134 -5.082 -5.165 1.00 96.94 89 THR A CA 1
ATOM 667 C C . THR A 1 89 ? 11.458 -3.830 -4.601 1.00 96.94 89 THR A C 1
ATOM 669 O O . THR A 1 89 ? 10.623 -3.945 -3.705 1.00 96.94 89 THR A O 1
ATOM 672 N N . MET A 1 90 ? 11.757 -2.645 -5.140 1.00 98.19 90 MET A N 1
ATOM 673 C CA . MET A 1 90 ? 11.082 -1.402 -4.744 1.00 98.19 90 MET A CA 1
ATOM 674 C C . MET A 1 90 ? 9.594 -1.441 -5.116 1.00 98.19 90 MET A C 1
ATOM 676 O O . MET A 1 90 ? 8.736 -1.235 -4.260 1.00 98.19 90 MET A O 1
ATOM 680 N N . VAL A 1 91 ? 9.268 -1.822 -6.356 1.00 98.31 91 VAL A N 1
ATOM 681 C CA . VAL A 1 91 ? 7.870 -1.957 -6.804 1.00 98.31 91 VAL A CA 1
ATOM 682 C C . VAL A 1 91 ? 7.125 -3.046 -6.022 1.00 98.31 91 VAL A C 1
ATOM 684 O O . VAL A 1 91 ? 5.962 -2.853 -5.668 1.00 98.31 91 VAL A O 1
ATOM 687 N N . ARG A 1 92 ? 7.789 -4.157 -5.656 1.00 98.44 92 ARG A N 1
ATOM 688 C CA . ARG A 1 92 ? 7.246 -5.171 -4.729 1.00 98.44 92 ARG A CA 1
ATOM 689 C C . ARG A 1 92 ? 6.808 -4.523 -3.419 1.00 98.44 92 ARG A C 1
ATOM 691 O O . ARG A 1 92 ? 5.700 -4.786 -2.956 1.00 98.44 92 ARG A O 1
ATOM 698 N N . GLY A 1 93 ? 7.696 -3.721 -2.828 1.00 98.56 93 GLY A N 1
ATOM 699 C CA . GLY A 1 93 ? 7.456 -3.003 -1.581 1.00 98.56 93 GLY A CA 1
ATOM 700 C C . GLY A 1 93 ? 6.238 -2.096 -1.695 1.00 98.56 93 GLY A C 1
ATOM 701 O O . GLY A 1 93 ? 5.316 -2.224 -0.892 1.00 98.56 93 GLY A O 1
ATOM 702 N N . ALA A 1 94 ? 6.182 -1.276 -2.750 1.00 98.81 94 ALA A N 1
ATOM 703 C CA . ALA A 1 94 ? 5.049 -0.397 -3.030 1.00 98.81 94 ALA A CA 1
ATOM 704 C C . ALA A 1 94 ? 3.723 -1.168 -3.153 1.00 98.81 94 ALA A C 1
ATOM 706 O O . ALA A 1 94 ? 2.763 -0.862 -2.448 1.00 98.81 94 ALA A O 1
ATOM 707 N N . LEU A 1 95 ? 3.674 -2.210 -3.992 1.00 98.88 95 LEU A N 1
ATOM 708 C CA . LEU A 1 95 ? 2.480 -3.045 -4.169 1.00 98.88 95 LEU A CA 1
ATOM 709 C C . LEU A 1 95 ? 2.012 -3.656 -2.845 1.00 98.88 95 LEU A C 1
ATOM 711 O O . LEU A 1 95 ? 0.812 -3.693 -2.576 1.00 98.88 95 LEU A O 1
ATOM 715 N N . GLU A 1 96 ? 2.942 -4.121 -2.012 1.00 98.69 96 GLU A N 1
ATOM 716 C CA . GLU A 1 96 ? 2.636 -4.758 -0.734 1.00 98.69 96 GLU A CA 1
ATOM 717 C C . GLU A 1 96 ? 2.034 -3.775 0.280 1.00 98.69 96 GLU A C 1
ATOM 719 O O . GLU A 1 96 ? 0.968 -4.047 0.846 1.00 98.69 96 GLU A O 1
ATOM 724 N N . VAL A 1 97 ? 2.666 -2.617 0.495 1.00 98.62 97 VAL A N 1
ATOM 725 C CA . VAL A 1 97 ? 2.190 -1.637 1.488 1.00 98.62 97 VAL A CA 1
ATOM 726 C C . VAL A 1 97 ? 0.907 -0.940 1.033 1.00 98.62 97 VAL A C 1
ATOM 728 O O . VAL A 1 97 ? -0.024 -0.801 1.829 1.00 98.62 97 VAL A O 1
ATOM 731 N N . LEU A 1 98 ? 0.783 -0.606 -0.256 1.00 98.88 98 LEU A N 1
ATOM 732 C CA . LEU A 1 98 ? -0.438 -0.015 -0.812 1.00 98.88 98 LEU A CA 1
ATOM 733 C C . LEU A 1 98 ? -1.610 -1.006 -0.769 1.00 98.88 98 LEU A C 1
ATOM 735 O O . LEU A 1 98 ? -2.715 -0.633 -0.375 1.00 98.88 98 LEU A O 1
ATOM 739 N N . SER A 1 99 ? -1.372 -2.289 -1.074 1.00 98.88 99 SER A N 1
ATOM 740 C CA . SER A 1 99 ? -2.403 -3.332 -0.934 1.00 98.88 99 SER A CA 1
ATOM 741 C C . SER A 1 99 ? -2.844 -3.500 0.514 1.00 98.88 99 SER A C 1
ATOM 743 O O . SER A 1 99 ? -4.021 -3.732 0.779 1.00 98.88 99 SER A O 1
ATOM 745 N N . SER A 1 100 ? -1.919 -3.362 1.464 1.00 98.81 100 SER A N 1
ATOM 746 C CA . SER A 1 100 ? -2.210 -3.458 2.896 1.00 98.81 100 SER A CA 1
ATOM 747 C C . SER A 1 100 ? -3.112 -2.319 3.364 1.00 98.81 100 SER A C 1
ATOM 749 O O . SER A 1 100 ? -4.119 -2.569 4.028 1.00 98.81 100 SER A O 1
ATOM 751 N N . ALA A 1 101 ? -2.824 -1.085 2.951 1.00 98.81 101 ALA A N 1
ATOM 752 C CA . ALA A 1 101 ? -3.688 0.061 3.219 1.00 98.81 101 ALA A CA 1
ATOM 753 C C . ALA A 1 101 ? -5.057 -0.053 2.540 1.00 98.81 101 ALA A C 1
ATOM 755 O O . ALA A 1 101 ? -6.083 0.180 3.182 1.00 98.81 101 ALA A O 1
ATOM 756 N N . PHE A 1 102 ? -5.095 -0.475 1.273 1.00 98.88 102 PHE A N 1
ATOM 757 C CA . PHE A 1 102 ? -6.349 -0.714 0.565 1.00 98.88 102 PHE A CA 1
ATOM 758 C C . PHE A 1 102 ? -7.176 -1.800 1.261 1.00 98.88 102 PHE A C 1
ATOM 760 O O . PHE A 1 102 ? -8.369 -1.620 1.499 1.00 98.88 102 PHE A O 1
ATOM 767 N N . TRP A 1 103 ? -6.548 -2.901 1.677 1.00 98.81 103 TRP A N 1
ATOM 768 C CA . TRP A 1 103 ? -7.191 -3.947 2.465 1.00 98.81 103 TRP A CA 1
ATOM 769 C C . TRP A 1 103 ? -7.756 -3.385 3.774 1.00 98.81 103 TRP A C 1
ATOM 771 O O . TRP A 1 103 ? -8.923 -3.628 4.069 1.00 98.81 103 TRP A O 1
ATOM 781 N N . ILE A 1 104 ? -7.016 -2.575 4.530 1.00 98.69 104 ILE A N 1
ATOM 782 C CA . ILE A 1 104 ? -7.541 -1.948 5.754 1.00 98.69 104 ILE A CA 1
ATOM 783 C C . ILE A 1 104 ? -8.772 -1.078 5.455 1.00 98.69 104 ILE A C 1
ATOM 785 O O . ILE A 1 104 ? -9.796 -1.208 6.129 1.00 98.69 104 ILE A O 1
ATOM 789 N N . LEU A 1 105 ? -8.689 -0.207 4.448 1.00 98.56 105 LEU A N 1
ATOM 790 C CA . LEU A 1 105 ? -9.624 0.904 4.276 1.00 98.56 105 LEU A CA 1
ATOM 791 C C . LEU A 1 105 ? -10.841 0.588 3.391 1.00 98.56 105 LEU A C 1
ATOM 793 O O . LEU A 1 105 ? -11.901 1.208 3.534 1.00 98.56 105 LEU A O 1
ATOM 797 N N . HIS A 1 106 ? -10.715 -0.347 2.451 1.00 98.56 106 HIS A N 1
ATOM 798 C CA . HIS A 1 106 ? -11.746 -0.620 1.447 1.00 98.56 106 HIS A CA 1
ATOM 799 C C . HIS A 1 106 ? -13.094 -1.072 2.036 1.00 98.56 106 HIS A C 1
ATOM 801 O O . HIS A 1 106 ? -14.116 -0.504 1.633 1.00 98.56 106 HIS A O 1
ATOM 807 N N . PRO A 1 107 ? -13.162 -2.001 3.016 1.00 97.94 107 PRO A N 1
ATOM 808 C CA . PRO A 1 107 ? -14.432 -2.520 3.521 1.00 97.94 107 PRO A CA 1
ATOM 809 C C . PRO A 1 107 ? -15.432 -1.432 3.916 1.00 97.94 107 PRO A C 1
ATOM 811 O O . PRO A 1 107 ? -15.104 -0.487 4.632 1.00 97.94 107 PRO A O 1
ATOM 814 N N . ALA A 1 108 ? -16.693 -1.589 3.509 1.00 96.69 108 ALA A N 1
ATOM 815 C CA . ALA A 1 108 ? -17.748 -0.622 3.819 1.00 96.69 108 ALA A CA 1
ATOM 816 C C . ALA A 1 108 ? -18.035 -0.507 5.329 1.00 96.69 108 ALA A C 1
ATOM 818 O O . ALA A 1 108 ? -18.292 0.586 5.840 1.00 96.69 108 ALA A O 1
ATOM 819 N N . LYS A 1 109 ? -17.949 -1.624 6.060 1.00 96.25 109 LYS A N 1
ATOM 820 C CA . LYS A 1 109 ? -18.241 -1.693 7.497 1.00 96.25 109 LYS A CA 1
ATOM 821 C C . LYS A 1 109 ? -17.050 -1.217 8.331 1.00 96.25 109 LYS A C 1
ATOM 823 O O . LYS A 1 109 ? -15.960 -1.770 8.218 1.00 96.25 109 LYS A O 1
ATOM 828 N N . ARG A 1 110 ? -17.290 -0.261 9.237 1.00 96.50 110 ARG A N 1
ATOM 829 C CA . ARG A 1 110 ? -16.288 0.247 10.195 1.00 96.50 110 ARG A CA 1
ATOM 830 C C . ARG A 1 110 ? -15.660 -0.853 11.035 1.00 96.50 110 ARG A C 1
ATOM 832 O O . ARG A 1 110 ? -14.448 -0.882 11.173 1.00 96.50 110 ARG A O 1
ATOM 839 N N . THR A 1 111 ? -16.471 -1.767 11.559 1.00 96.94 111 THR A N 1
ATOM 840 C CA . THR A 1 111 ? -15.988 -2.869 12.402 1.00 96.94 111 THR A CA 1
ATOM 841 C C . THR A 1 111 ? -14.943 -3.723 11.687 1.00 96.94 111 THR A C 1
ATOM 843 O O . THR A 1 111 ? -13.951 -4.096 12.297 1.00 96.94 111 THR A O 1
ATOM 846 N N . VAL A 1 112 ? -15.101 -3.943 10.376 1.00 97.69 112 VAL A N 1
ATOM 847 C CA . VAL A 1 112 ? -14.120 -4.672 9.557 1.00 97.69 112 VAL A CA 1
ATOM 848 C C . VAL A 1 112 ? -12.845 -3.849 9.356 1.00 97.69 112 VAL A C 1
ATOM 850 O O . VAL A 1 112 ? -11.753 -4.399 9.422 1.00 97.69 112 VAL A O 1
ATOM 853 N N . ARG A 1 113 ? -12.942 -2.530 9.150 1.00 98.00 113 ARG A N 1
ATOM 854 C CA . ARG A 1 113 ? -11.748 -1.669 9.034 1.00 98.00 113 ARG A CA 1
ATOM 855 C C . ARG A 1 113 ? -10.957 -1.608 10.345 1.00 98.00 113 ARG A C 1
ATOM 857 O O . ARG A 1 113 ? -9.737 -1.748 10.331 1.00 98.00 113 ARG A O 1
ATOM 864 N N . VAL A 1 114 ? -11.660 -1.491 11.474 1.00 98.12 114 VAL A N 1
ATOM 865 C CA . VAL A 1 114 ? -11.073 -1.540 12.824 1.00 98.12 114 VAL A CA 1
ATOM 866 C C . VAL A 1 114 ? -10.416 -2.898 13.082 1.00 98.12 114 VAL A C 1
ATOM 868 O O . VAL A 1 114 ? -9.282 -2.956 13.541 1.00 98.12 114 VAL A O 1
ATOM 871 N N . GLU A 1 115 ? -11.071 -4.004 12.733 1.00 98.06 115 GLU A N 1
ATOM 872 C CA . GLU A 1 115 ? -10.457 -5.334 12.807 1.00 98.06 115 GLU A CA 1
ATOM 873 C C . GLU A 1 115 ? -9.149 -5.400 12.004 1.00 98.06 115 GLU A C 1
ATOM 875 O O . GLU A 1 115 ? -8.118 -5.833 12.524 1.00 98.06 115 GLU A O 1
ATOM 880 N N . ARG A 1 116 ? -9.170 -4.944 10.745 1.00 98.31 116 ARG A N 1
ATOM 881 C CA . ARG A 1 116 ? -8.017 -5.021 9.842 1.00 98.31 116 ARG A CA 1
ATOM 882 C C . ARG A 1 116 ? -6.838 -4.174 10.318 1.00 98.31 116 ARG A C 1
ATOM 884 O O . ARG A 1 116 ? -5.711 -4.664 10.266 1.00 98.31 116 ARG A O 1
ATOM 891 N N . VAL A 1 117 ? -7.063 -2.969 10.853 1.00 98.44 117 VAL A N 1
ATOM 892 C CA . VAL A 1 117 ? -5.960 -2.171 11.424 1.00 98.44 117 VAL A CA 1
ATOM 893 C C . VAL A 1 117 ? -5.377 -2.822 12.684 1.00 98.44 117 VAL A C 1
ATOM 895 O O . VAL A 1 117 ? -4.161 -2.843 12.864 1.00 98.44 117 VAL A O 1
ATOM 898 N N . LEU A 1 118 ? -6.206 -3.444 13.531 1.00 98.44 118 LEU A N 1
ATOM 899 C CA . LEU A 1 118 ? -5.715 -4.159 14.714 1.00 98.44 118 LEU A CA 1
ATOM 900 C C . LEU A 1 118 ? -4.887 -5.391 14.320 1.00 98.44 118 LEU A C 1
ATOM 902 O O . LEU A 1 118 ? -3.845 -5.642 14.926 1.00 98.44 118 LEU A O 1
ATOM 906 N N . ARG A 1 119 ? -5.296 -6.117 13.270 1.00 98.31 119 ARG A N 1
ATOM 907 C CA . ARG A 1 119 ? -4.507 -7.208 12.668 1.00 98.31 119 ARG A CA 1
ATOM 908 C C . ARG A 1 119 ? -3.194 -6.694 12.067 1.00 98.31 119 ARG A C 1
ATOM 910 O O . ARG A 1 119 ? -2.157 -7.342 12.205 1.00 98.31 119 ARG A O 1
ATOM 917 N N . TRP A 1 120 ? -3.197 -5.517 11.449 1.00 98.12 120 TRP A N 1
ATOM 918 C CA . TRP A 1 120 ? -1.974 -4.882 10.957 1.00 98.12 120 TRP A CA 1
ATOM 919 C C . TRP A 1 120 ? -0.996 -4.562 12.102 1.00 98.12 120 TRP A C 1
ATOM 921 O O . TRP A 1 120 ? 0.173 -4.943 12.039 1.00 98.12 120 TRP A O 1
ATOM 931 N N . HIS A 1 121 ? -1.478 -3.992 13.212 1.00 98.00 121 HIS A N 1
ATOM 932 C CA . HIS A 1 121 ? -0.643 -3.761 14.397 1.00 98.00 121 HIS A CA 1
ATOM 933 C C . HIS A 1 121 ? -0.184 -5.054 15.078 1.00 98.00 121 HIS A C 1
ATOM 935 O O . HIS A 1 121 ? 0.944 -5.111 15.567 1.00 98.00 121 HIS A O 1
ATOM 941 N N . ALA A 1 122 ? -1.010 -6.104 15.092 1.00 97.75 122 ALA A N 1
ATOM 942 C CA . ALA A 1 122 ? -0.593 -7.418 15.574 1.00 97.75 122 ALA A CA 1
ATOM 943 C C . ALA A 1 122 ? 0.592 -7.957 14.763 1.00 97.75 122 ALA A C 1
ATOM 945 O O . ALA A 1 122 ? 1.571 -8.402 15.361 1.00 97.75 122 ALA A O 1
ATOM 946 N N . LYS A 1 123 ? 0.556 -7.841 13.425 1.00 96.50 123 LYS A N 1
ATOM 947 C CA . LYS A 1 123 ? 1.706 -8.180 12.573 1.00 96.50 123 LYS A CA 1
ATOM 948 C C . LYS A 1 123 ? 2.935 -7.339 12.931 1.00 96.50 123 LYS A C 1
ATOM 950 O O . LYS A 1 123 ? 3.997 -7.906 13.159 1.00 96.50 123 LYS A O 1
ATOM 955 N N . ASN A 1 124 ? 2.786 -6.023 13.079 1.00 95.69 124 ASN A N 1
ATOM 956 C CA . ASN A 1 124 ? 3.890 -5.160 13.508 1.00 95.69 124 ASN A CA 1
ATOM 957 C C . ASN A 1 124 ? 4.504 -5.624 14.844 1.00 95.69 124 ASN A C 1
ATOM 959 O O . ASN A 1 124 ? 5.720 -5.686 14.976 1.00 95.69 124 ASN A O 1
ATOM 963 N N . PHE A 1 125 ? 3.694 -6.004 15.836 1.00 95.62 125 PHE A N 1
ATOM 964 C CA . PHE A 1 125 ? 4.212 -6.513 17.113 1.00 95.62 125 PHE A CA 1
ATOM 965 C C . PHE A 1 125 ? 4.832 -7.904 17.003 1.00 95.62 125 PHE A C 1
ATOM 967 O O . PHE A 1 125 ? 5.753 -8.216 17.758 1.00 95.62 125 PHE A O 1
ATOM 974 N N . HIS A 1 126 ? 4.321 -8.745 16.103 1.00 93.88 126 HIS A N 1
ATOM 975 C CA . HIS A 1 126 ? 4.915 -10.038 15.792 1.00 93.88 126 HIS A CA 1
ATOM 976 C C . HIS A 1 126 ? 6.330 -9.873 15.233 1.00 93.88 126 HIS A C 1
ATOM 978 O O . HIS A 1 126 ? 7.241 -10.510 15.752 1.00 93.88 126 HIS A O 1
ATOM 984 N N . ASP A 1 127 ? 6.506 -8.986 14.253 1.00 93.62 127 ASP A N 1
ATOM 985 C CA . ASP A 1 127 ? 7.783 -8.754 13.571 1.00 93.62 127 ASP A CA 1
ATOM 986 C C . ASP A 1 127 ? 8.768 -7.956 14.451 1.00 93.62 127 ASP A C 1
ATOM 988 O O . ASP A 1 127 ? 9.957 -8.264 14.509 1.00 93.62 127 ASP A O 1
ATOM 992 N N . GLN A 1 128 ? 8.273 -6.963 15.201 1.00 94.38 128 GLN A N 1
ATOM 993 C CA . GLN A 1 128 ? 9.084 -6.126 16.092 1.00 94.38 128 GLN A CA 1
ATOM 994 C C . GLN A 1 128 ? 9.711 -6.922 17.241 1.00 94.38 128 GLN A C 1
ATOM 996 O O . GLN A 1 128 ? 10.827 -6.625 17.660 1.00 94.38 128 GLN A O 1
ATOM 1001 N N . HIS A 1 129 ? 8.986 -7.892 17.802 1.00 93.31 129 HIS A N 1
ATOM 1002 C CA . HIS A 1 129 ? 9.427 -8.595 19.003 1.00 93.31 129 HIS A CA 1
ATOM 1003 C C . HIS A 1 129 ? 10.785 -9.302 18.848 1.00 93.31 129 HIS A C 1
ATOM 1005 O O . HIS A 1 129 ? 11.678 -8.950 19.613 1.00 93.31 129 HIS A O 1
ATOM 1011 N N . PRO A 1 130 ? 10.997 -10.216 17.879 1.00 92.38 130 PRO A N 1
ATOM 1012 C CA . PRO A 1 130 ? 12.295 -10.870 17.706 1.00 92.38 130 PRO A CA 1
ATOM 1013 C C . PRO A 1 130 ? 13.406 -9.877 17.330 1.00 92.38 130 PRO A C 1
ATOM 1015 O O . PRO A 1 130 ? 14.553 -10.058 17.731 1.00 92.38 130 PRO A O 1
ATOM 1018 N N . ALA A 1 131 ? 13.075 -8.798 16.609 1.00 93.06 131 ALA A N 1
ATOM 1019 C CA . ALA A 1 131 ? 14.042 -7.762 16.251 1.00 93.06 131 ALA A CA 1
ATOM 1020 C C . ALA A 1 131 ? 14.551 -6.970 17.470 1.00 93.06 131 ALA A C 1
ATOM 1022 O O . ALA A 1 131 ? 15.712 -6.577 17.495 1.00 93.06 131 ALA A O 1
ATOM 1023 N N . LEU A 1 132 ? 13.701 -6.742 18.478 1.00 94.19 132 LEU A N 1
ATOM 1024 C CA . LEU A 1 132 ? 14.066 -6.023 19.704 1.00 94.19 132 LEU A CA 1
ATOM 1025 C C . LEU A 1 132 ? 14.547 -6.939 20.833 1.00 94.19 132 LEU A C 1
ATOM 1027 O O . LEU A 1 132 ? 15.305 -6.495 21.693 1.00 94.19 132 LEU A O 1
ATOM 1031 N N . GLU A 1 133 ? 14.113 -8.198 20.851 1.00 92.00 133 GLU A N 1
ATOM 1032 C CA . GLU A 1 133 ? 14.553 -9.203 21.824 1.00 92.00 133 GLU A CA 1
ATOM 1033 C C . GLU A 1 133 ? 16.058 -9.467 21.699 1.00 92.00 133 GLU A C 1
ATOM 1035 O O . GLU A 1 133 ? 16.756 -9.506 22.709 1.00 92.00 133 GLU A O 1
ATOM 1040 N N . SER A 1 134 ? 16.585 -9.520 20.470 1.00 89.88 134 SER A N 1
ATOM 1041 C CA . SER A 1 134 ? 18.029 -9.659 20.214 1.00 89.88 134 SER A CA 1
ATOM 1042 C C . SER A 1 134 ? 18.873 -8.505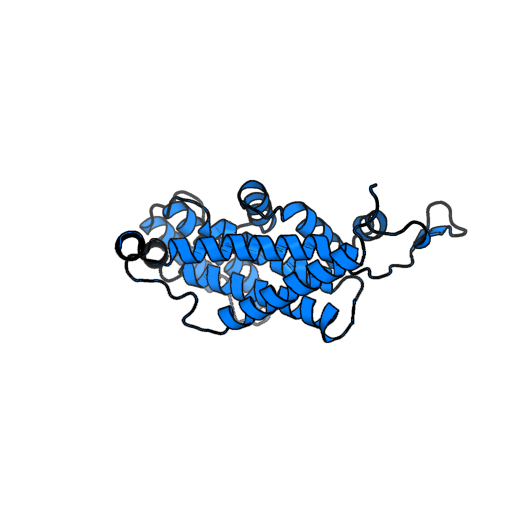 20.775 1.00 89.88 134 SER A C 1
ATOM 1044 O O . SER A 1 134 ? 20.071 -8.670 20.995 1.00 89.88 134 SER A O 1
ATOM 1046 N N . LEU A 1 135 ? 18.245 -7.355 21.043 1.00 93.12 135 LEU A N 1
ATOM 1047 C CA . LEU A 1 135 ? 18.859 -6.160 21.625 1.00 93.12 135 LEU A CA 1
ATOM 1048 C C . LEU A 1 135 ? 18.546 -5.995 23.124 1.00 93.12 135 LEU A C 1
ATOM 1050 O O . LEU A 1 135 ? 18.957 -5.005 23.723 1.00 93.12 135 LEU A O 1
ATOM 1054 N N . GLY A 1 136 ? 17.779 -6.910 23.730 1.00 92.88 136 GLY A N 1
ATOM 1055 C CA . GLY A 1 136 ? 17.311 -6.789 25.116 1.00 92.88 136 GLY A CA 1
ATOM 1056 C C . GLY A 1 136 ? 16.278 -5.674 25.344 1.00 92.88 136 GLY A C 1
ATOM 1057 O O . GLY A 1 136 ? 16.032 -5.290 26.484 1.00 92.88 136 GLY A O 1
ATOM 1058 N N . LEU A 1 137 ? 15.663 -5.147 24.276 1.00 91.00 137 LEU A N 1
ATOM 1059 C CA . LEU A 1 137 ? 14.694 -4.038 24.317 1.00 91.00 137 LEU A CA 1
ATOM 1060 C C . LEU A 1 137 ? 13.228 -4.505 24.335 1.00 91.00 137 LEU A C 1
ATOM 1062 O O . LEU A 1 137 ? 12.306 -3.688 24.380 1.00 91.00 137 LEU A O 1
ATOM 1066 N N . SER A 1 138 ? 12.984 -5.813 24.266 1.00 92.25 138 SER A N 1
ATOM 1067 C CA . SER A 1 138 ? 11.655 -6.410 24.381 1.00 92.25 138 SER A CA 1
ATOM 1068 C C . SER A 1 138 ? 11.743 -7.761 25.069 1.00 92.25 138 SER A C 1
ATOM 1070 O O . SER A 1 138 ? 12.686 -8.512 24.859 1.00 92.25 138 SER A O 1
ATOM 1072 N N . ASP A 1 139 ? 10.688 -8.105 25.803 1.00 91.38 139 ASP A N 1
ATOM 1073 C CA . ASP A 1 139 ? 10.527 -9.402 26.451 1.00 91.38 139 ASP A CA 1
ATOM 1074 C C . ASP A 1 139 ? 9.107 -9.969 26.247 1.00 91.38 139 ASP A C 1
ATOM 1076 O O . ASP A 1 139 ? 8.229 -9.357 25.614 1.00 91.38 139 ASP A O 1
ATOM 1080 N N . ALA A 1 140 ? 8.873 -11.170 26.780 1.00 91.44 140 ALA A N 1
ATOM 1081 C CA . ALA A 1 140 ? 7.583 -11.849 26.698 1.00 91.44 140 ALA A CA 1
ATOM 1082 C C . ALA A 1 140 ? 6.451 -11.063 27.390 1.00 91.44 140 ALA A C 1
ATOM 1084 O O . ALA A 1 140 ? 5.308 -11.085 26.920 1.00 91.44 140 ALA A O 1
ATOM 1085 N N . ALA A 1 141 ? 6.751 -10.347 28.480 1.00 92.94 141 ALA A N 1
ATOM 1086 C CA . ALA A 1 141 ? 5.773 -9.543 29.209 1.00 92.94 141 ALA A CA 1
ATOM 1087 C C . ALA A 1 141 ? 5.294 -8.347 28.369 1.00 92.94 141 ALA A C 1
ATOM 1089 O O . ALA A 1 141 ? 4.087 -8.140 28.209 1.00 92.94 141 ALA A O 1
ATOM 1090 N N . THR A 1 142 ? 6.227 -7.627 27.746 1.00 91.38 142 THR A N 1
ATOM 1091 C CA . THR A 1 142 ? 5.961 -6.508 26.833 1.00 91.38 142 THR A CA 1
ATOM 1092 C C . THR A 1 142 ? 5.129 -6.960 25.638 1.00 91.38 142 THR A C 1
ATOM 1094 O O . THR A 1 142 ? 4.133 -6.318 25.285 1.00 91.38 142 THR A O 1
ATOM 1097 N N . LYS A 1 143 ? 5.480 -8.107 25.038 1.00 92.50 143 LYS A N 1
ATOM 1098 C CA . LYS A 1 143 ? 4.688 -8.720 23.964 1.00 92.50 143 LYS A CA 1
ATOM 1099 C C . LYS A 1 143 ? 3.262 -8.999 24.438 1.00 92.50 143 LYS A C 1
ATOM 1101 O O . LYS A 1 143 ? 2.306 -8.533 23.817 1.00 92.50 143 LYS A O 1
ATOM 1106 N N . LYS A 1 144 ? 3.100 -9.703 25.563 1.00 94.69 144 LYS A N 1
ATOM 1107 C CA . LYS A 1 144 ? 1.784 -10.050 26.125 1.00 94.69 144 LYS A CA 1
ATOM 1108 C C . LYS A 1 144 ? 0.919 -8.810 26.377 1.00 94.69 144 LYS A C 1
ATOM 1110 O O . LYS A 1 144 ? -0.264 -8.833 26.038 1.00 94.69 144 LYS A O 1
ATOM 1115 N N . ALA A 1 145 ? 1.497 -7.730 26.904 1.00 95.19 145 ALA A N 1
ATOM 1116 C CA . ALA A 1 145 ? 0.789 -6.477 27.163 1.00 95.19 145 ALA A CA 1
ATOM 1117 C C . ALA A 1 145 ? 0.251 -5.821 25.876 1.00 95.19 145 ALA A C 1
ATOM 1119 O O . ALA A 1 145 ? -0.918 -5.430 25.827 1.00 95.19 145 ALA A O 1
ATOM 1120 N N . LYS A 1 146 ? 1.059 -5.765 24.806 1.00 95.38 146 LYS A N 1
ATOM 1121 C CA . LYS A 1 146 ? 0.635 -5.230 23.499 1.00 95.38 146 LYS A CA 1
ATOM 1122 C C . LYS A 1 146 ? -0.550 -6.010 22.916 1.00 95.38 146 LYS A C 1
ATOM 1124 O O . LYS A 1 146 ? -1.550 -5.410 22.525 1.00 95.38 146 LYS A O 1
ATOM 1129 N N . TYR A 1 147 ? -0.493 -7.343 22.933 1.00 96.31 147 TYR A N 1
ATOM 1130 C CA . TYR A 1 147 ? -1.602 -8.183 22.460 1.00 96.31 147 TYR A CA 1
ATOM 1131 C C . TYR A 1 147 ? -2.854 -8.083 23.343 1.00 96.31 147 TYR A C 1
ATOM 1133 O O . TYR A 1 147 ? -3.971 -8.104 22.825 1.00 96.31 147 TYR A O 1
ATOM 1141 N N . ALA A 1 148 ? -2.702 -7.934 24.664 1.00 96.19 148 ALA A N 1
ATOM 1142 C CA . ALA A 1 148 ? -3.839 -7.711 25.558 1.00 96.19 148 ALA A CA 1
ATOM 1143 C C . ALA A 1 148 ? -4.559 -6.389 25.237 1.00 96.19 148 ALA A C 1
ATOM 1145 O O . ALA A 1 148 ? -5.790 -6.343 25.223 1.00 96.19 148 ALA A O 1
ATOM 1146 N N . ARG A 1 149 ? -3.800 -5.335 24.902 1.00 96.19 149 ARG A N 1
ATOM 1147 C CA . ARG A 1 149 ? -4.355 -4.043 24.479 1.00 96.19 149 ARG A CA 1
ATOM 1148 C C . ARG A 1 149 ? -5.163 -4.160 23.185 1.00 96.19 149 ARG A C 1
ATOM 1150 O O . ARG A 1 149 ? -6.273 -3.636 23.135 1.00 96.19 149 ARG A O 1
ATOM 1157 N N . LEU A 1 150 ? -4.665 -4.892 22.183 1.00 96.81 150 LEU A N 1
ATOM 1158 C CA . LEU A 1 150 ? -5.410 -5.143 20.940 1.00 96.81 150 LEU A CA 1
ATOM 1159 C C . LEU A 1 150 ? -6.752 -5.841 21.203 1.00 96.81 150 LEU A C 1
ATOM 1161 O O . LEU A 1 150 ? -7.776 -5.405 20.682 1.00 96.81 150 LEU A O 1
ATOM 1165 N N . ARG A 1 151 ? -6.772 -6.875 22.058 1.00 96.00 151 ARG A N 1
ATOM 1166 C CA . ARG A 1 151 ? -8.014 -7.585 22.425 1.00 96.00 151 ARG A CA 1
ATOM 1167 C C . ARG A 1 151 ? -9.012 -6.686 23.147 1.00 96.00 151 ARG A C 1
ATOM 1169 O O . ARG A 1 151 ? -10.202 -6.754 22.864 1.00 96.00 151 ARG A O 1
ATOM 1176 N N . SER A 1 152 ? -8.530 -5.834 24.051 1.00 95.44 152 SER A N 1
ATOM 1177 C CA . SER A 1 152 ? -9.377 -4.864 24.753 1.00 95.44 152 SER A CA 1
ATOM 1178 C C . SER A 1 152 ? -10.076 -3.919 23.767 1.00 95.44 152 SER A C 1
ATOM 1180 O O . SER A 1 152 ? -11.290 -3.742 23.831 1.00 95.44 152 SER A O 1
ATOM 1182 N N . ILE A 1 153 ? -9.341 -3.381 22.788 1.00 95.94 153 ILE A N 1
ATOM 1183 C CA . ILE A 1 153 ? -9.903 -2.483 21.767 1.00 95.94 153 ILE A CA 1
ATOM 1184 C C . ILE A 1 153 ? -10.892 -3.224 20.861 1.00 95.94 153 ILE A C 1
ATOM 1186 O O . ILE A 1 153 ? -12.001 -2.732 20.653 1.00 95.94 153 ILE A O 1
ATOM 1190 N N . ALA A 1 154 ? -10.536 -4.425 20.394 1.00 94.94 154 ALA A N 1
ATOM 1191 C CA . ALA A 1 154 ? -11.422 -5.275 19.599 1.00 94.94 154 ALA A CA 1
ATOM 1192 C C . ALA A 1 154 ? -12.757 -5.548 20.319 1.00 94.94 154 ALA A C 1
ATOM 1194 O O . ALA A 1 154 ? -13.823 -5.395 19.719 1.00 94.94 154 ALA A O 1
ATOM 1195 N N . GLY A 1 155 ? -12.706 -5.858 21.622 1.00 92.50 155 GLY A N 1
ATOM 1196 C CA . GLY A 1 155 ? -13.890 -6.087 22.451 1.00 92.50 155 GLY A CA 1
ATOM 1197 C C . GLY A 1 155 ? -14.798 -4.859 22.566 1.00 92.50 155 GLY A C 1
ATOM 1198 O O . GLY A 1 155 ? -16.013 -4.984 22.426 1.00 92.50 155 GLY A O 1
ATOM 1199 N N . ARG A 1 156 ? -14.226 -3.657 22.736 1.00 89.75 156 ARG A N 1
ATOM 1200 C CA . ARG A 1 156 ? -14.994 -2.393 22.762 1.00 89.75 156 ARG A CA 1
ATOM 1201 C C . ARG A 1 156 ? -15.658 -2.078 21.418 1.00 89.75 156 ARG A C 1
ATOM 1203 O O . ARG A 1 156 ? -16.746 -1.516 21.395 1.00 89.75 156 ARG A O 1
ATOM 1210 N N . GLY A 1 157 ? -15.005 -2.434 20.311 1.00 81.38 157 GLY A N 1
ATOM 1211 C CA . GLY A 1 157 ? -15.486 -2.200 18.946 1.00 81.38 157 GLY A CA 1
ATOM 1212 C C . GLY A 1 157 ? -16.436 -3.270 18.398 1.00 81.38 157 GLY A C 1
ATOM 1213 O O . GLY A 1 157 ? -16.786 -3.203 17.219 1.00 81.38 157 GLY A O 1
ATOM 1214 N N . ALA A 1 158 ? -16.824 -4.261 19.212 1.00 84.44 158 ALA A N 1
ATOM 1215 C CA . ALA A 1 158 ? -17.616 -5.426 18.803 1.00 84.44 158 ALA A CA 1
ATOM 1216 C C . ALA A 1 158 ? -17.005 -6.220 17.624 1.00 84.44 158 ALA A C 1
ATOM 1218 O O . ALA A 1 158 ? -17.727 -6.829 16.827 1.00 84.44 158 ALA A O 1
ATOM 1219 N N . VAL A 1 159 ? -15.672 -6.225 17.511 1.00 89.75 159 VAL A N 1
ATOM 1220 C CA . VAL A 1 159 ? -14.937 -7.046 16.540 1.00 89.75 159 VAL A CA 1
ATOM 1221 C C . VAL A 1 159 ? -14.995 -8.507 16.988 1.00 89.75 159 VAL A C 1
ATOM 1223 O O . VAL A 1 159 ? -14.596 -8.829 18.103 1.00 89.75 159 VAL A O 1
ATOM 1226 N N . GLN A 1 160 ? -15.500 -9.385 16.119 1.00 82.88 160 GLN A N 1
ATOM 1227 C CA . GLN A 1 160 ? -15.690 -10.812 16.426 1.00 82.88 160 GLN A CA 1
ATOM 1228 C C . GLN A 1 160 ? -14.477 -11.677 16.059 1.00 82.88 160 GLN A C 1
ATOM 1230 O O . GLN A 1 160 ? -14.304 -12.762 16.607 1.00 82.88 160 GLN A O 1
ATOM 1235 N N . ALA A 1 161 ? -13.652 -11.226 15.112 1.00 84.00 161 ALA A N 1
ATOM 1236 C CA . ALA A 1 161 ? -12.503 -11.985 14.637 1.00 84.00 161 ALA A CA 1
ATOM 1237 C C . ALA A 1 161 ? -11.316 -11.917 15.611 1.00 84.00 161 ALA A C 1
ATOM 1239 O O . ALA A 1 161 ? -11.138 -10.939 16.342 1.00 84.00 161 ALA A O 1
ATOM 1240 N N . ASP A 1 162 ? -10.448 -12.931 15.563 1.00 91.12 162 ASP A N 1
ATOM 1241 C CA . ASP A 1 162 ? -9.163 -12.872 16.253 1.00 91.12 162 ASP A CA 1
ATOM 1242 C C . ASP A 1 162 ? -8.225 -11.874 15.561 1.00 91.12 162 ASP A C 1
ATOM 1244 O O . ASP A 1 162 ? -7.720 -12.104 14.462 1.00 91.12 162 ASP A O 1
ATOM 1248 N N . VAL A 1 163 ? -7.956 -10.764 16.247 1.00 94.69 163 VAL A N 1
ATOM 1249 C CA . VAL A 1 163 ? -7.020 -9.740 15.772 1.00 94.69 163 VAL A CA 1
ATOM 1250 C C . VAL A 1 163 ? -5.556 -10.112 16.018 1.00 94.69 163 VAL A C 1
ATOM 1252 O O . VAL A 1 163 ? -4.665 -9.522 15.414 1.00 94.69 163 VAL A O 1
ATOM 1255 N N . THR A 1 164 ? -5.280 -11.080 16.900 1.00 93.50 164 THR A N 1
ATOM 1256 C CA . THR A 1 164 ? -3.917 -11.388 17.358 1.00 93.50 164 THR A CA 1
ATOM 1257 C C . THR A 1 164 ? -3.128 -12.280 16.404 1.00 93.50 164 THR A C 1
ATOM 1259 O O . THR A 1 164 ? -1.900 -12.255 16.443 1.00 93.50 164 THR A O 1
ATOM 1262 N N . GLY A 1 165 ? -3.801 -12.976 15.484 1.00 91.25 165 GLY A N 1
ATOM 1263 C CA . GLY A 1 165 ? -3.156 -13.715 14.393 1.00 91.25 165 GLY A CA 1
ATOM 1264 C C . GLY A 1 165 ? -2.506 -12.835 13.315 1.00 91.25 165 GLY A C 1
ATOM 1265 O O . GLY A 1 165 ? -1.792 -13.350 12.456 1.00 91.25 165 GLY A O 1
ATOM 1266 N N . GLY A 1 166 ? -2.729 -11.517 13.344 1.00 94.12 166 GLY A N 1
ATOM 1267 C CA . GLY A 1 166 ? -2.204 -10.593 12.343 1.00 94.12 166 GLY A CA 1
ATOM 1268 C C . GLY A 1 166 ? -2.826 -10.780 10.956 1.00 94.12 166 GLY A C 1
ATOM 1269 O O . GLY A 1 166 ? -3.929 -11.315 10.815 1.00 94.12 166 GLY A O 1
ATOM 1270 N N . TYR A 1 167 ? -2.136 -10.320 9.914 1.00 94.44 167 TYR A N 1
ATOM 1271 C CA . TYR A 1 167 ? -2.524 -10.544 8.516 1.00 94.44 167 TYR A CA 1
ATOM 1272 C C . TYR A 1 167 ? -1.325 -10.993 7.680 1.00 94.44 167 TYR A C 1
ATOM 1274 O O . TYR A 1 167 ? -0.175 -10.866 8.105 1.00 94.44 167 TYR A O 1
ATOM 1282 N N . ARG A 1 168 ? -1.593 -11.537 6.491 1.00 96.19 168 ARG A N 1
ATOM 1283 C CA . ARG A 1 168 ? -0.556 -11.940 5.531 1.00 96.19 168 ARG A CA 1
ATOM 1284 C C . ARG A 1 168 ? -0.538 -10.973 4.352 1.00 96.19 168 ARG A C 1
ATOM 1286 O O . ARG A 1 168 ? -1.598 -10.657 3.825 1.00 96.19 168 ARG A O 1
ATOM 1293 N N . SER A 1 169 ? 0.641 -10.596 3.861 1.00 96.69 169 SER A N 1
ATOM 1294 C CA . SER A 1 169 ? 0.765 -9.732 2.676 1.00 96.69 169 SER A CA 1
ATOM 1295 C C . SER A 1 169 ? -0.004 -10.296 1.471 1.00 96.69 169 SER A C 1
ATOM 1297 O O . SER A 1 169 ? -0.736 -9.572 0.807 1.00 96.69 169 SER A O 1
ATOM 1299 N N . THR A 1 170 ? 0.041 -11.617 1.257 1.00 97.69 170 THR A N 1
ATOM 1300 C CA . THR A 1 170 ? -0.739 -12.298 0.208 1.00 97.69 170 THR A CA 1
ATOM 1301 C C . THR A 1 170 ? -2.251 -12.116 0.362 1.00 97.69 170 THR A C 1
ATOM 1303 O O . THR A 1 170 ? -2.941 -11.992 -0.645 1.00 97.69 170 THR A O 1
ATOM 1306 N N . GLU A 1 171 ? -2.780 -12.069 1.592 1.00 98.06 171 GLU A N 1
ATOM 1307 C CA . GLU A 1 171 ? -4.206 -11.799 1.845 1.00 98.06 171 GLU A CA 1
ATOM 1308 C C . GLU A 1 171 ? -4.573 -10.395 1.358 1.00 98.06 171 GLU A C 1
ATOM 1310 O O . GLU A 1 171 ? -5.552 -10.231 0.633 1.00 98.06 171 GLU A O 1
ATOM 1315 N N . ALA A 1 172 ? -3.762 -9.394 1.708 1.00 98.56 172 ALA A N 1
ATOM 1316 C CA . ALA A 1 172 ? -3.995 -8.010 1.314 1.00 98.56 172 ALA A CA 1
ATOM 1317 C C . ALA A 1 172 ? -3.864 -7.804 -0.203 1.00 98.56 172 ALA A C 1
ATOM 1319 O O . ALA A 1 172 ? -4.742 -7.194 -0.810 1.00 98.56 172 ALA A O 1
ATOM 1320 N N . VAL A 1 173 ? -2.819 -8.358 -0.826 1.00 98.75 173 VAL A N 1
ATOM 1321 C CA . VAL A 1 173 ? -2.591 -8.253 -2.278 1.00 98.75 173 VAL A CA 1
ATOM 1322 C C . VAL A 1 173 ? -3.696 -8.961 -3.064 1.00 98.75 173 VAL A C 1
ATOM 1324 O O . VAL A 1 173 ? -4.242 -8.382 -3.997 1.00 98.75 173 VAL A O 1
ATOM 1327 N N . THR A 1 174 ? -4.096 -10.172 -2.658 1.00 98.75 174 THR A N 1
ATOM 1328 C CA . THR A 1 174 ? -5.212 -10.895 -3.303 1.00 98.75 174 THR A CA 1
ATOM 1329 C C . THR A 1 174 ? -6.525 -10.130 -3.149 1.00 98.75 174 THR A C 1
ATOM 1331 O O . THR A 1 174 ? -7.331 -10.057 -4.074 1.00 98.75 174 THR A O 1
ATOM 1334 N N . TYR A 1 175 ? -6.749 -9.526 -1.979 1.00 98.75 175 TYR A N 1
ATOM 1335 C CA . TYR A 1 175 ? -7.927 -8.703 -1.752 1.00 98.75 175 TYR A CA 1
ATOM 1336 C C . TYR A 1 175 ? -7.937 -7.466 -2.656 1.00 98.75 175 TYR A C 1
ATOM 1338 O O . TYR A 1 175 ? -8.972 -7.170 -3.250 1.00 98.75 175 TYR A O 1
ATOM 1346 N N . ALA A 1 176 ? -6.810 -6.759 -2.777 1.00 98.75 176 ALA A N 1
ATOM 1347 C CA . ALA A 1 176 ? -6.681 -5.610 -3.665 1.00 98.75 176 ALA A CA 1
ATOM 1348 C C . ALA A 1 176 ? -6.899 -6.008 -5.134 1.00 98.75 176 ALA A C 1
ATOM 1350 O O . ALA A 1 176 ? -7.675 -5.359 -5.818 1.00 98.75 176 ALA A O 1
ATOM 1351 N N . ASP A 1 177 ? -6.338 -7.126 -5.589 1.00 98.75 177 ASP A N 1
ATOM 1352 C CA . ASP A 1 177 ? -6.545 -7.657 -6.945 1.00 98.75 177 ASP A CA 1
ATOM 1353 C C . ASP A 1 177 ? -8.019 -7.881 -7.303 1.00 98.75 177 ASP A C 1
ATOM 1355 O O . ASP A 1 177 ? -8.496 -7.472 -8.367 1.00 98.75 177 ASP A O 1
ATOM 1359 N N . ALA A 1 178 ? -8.782 -8.430 -6.361 1.00 98.62 178 ALA A N 1
ATOM 1360 C CA . ALA A 1 178 ? -10.201 -8.683 -6.560 1.00 98.62 178 ALA A CA 1
ATOM 1361 C C . ALA A 1 178 ? -11.087 -7.429 -6.437 1.00 98.62 178 ALA A C 1
ATOM 1363 O O . ALA A 1 178 ? -12.174 -7.407 -7.010 1.00 98.62 178 ALA A O 1
ATOM 1364 N N . ASN A 1 179 ? -10.672 -6.407 -5.678 1.00 98.62 179 ASN A N 1
ATOM 1365 C CA . ASN A 1 179 ? -11.569 -5.321 -5.250 1.00 98.62 179 ASN A CA 1
ATOM 1366 C C . ASN A 1 179 ? -11.152 -3.919 -5.716 1.00 98.62 179 ASN A C 1
ATOM 1368 O O . ASN A 1 179 ? -11.987 -3.016 -5.700 1.00 98.62 179 ASN A O 1
ATOM 1372 N N . ALA A 1 180 ? -9.894 -3.708 -6.100 1.00 98.19 180 ALA A N 1
ATOM 1373 C CA . ALA A 1 180 ? -9.449 -2.432 -6.639 1.00 98.19 180 ALA A CA 1
ATOM 1374 C C . ALA A 1 180 ? -10.113 -2.194 -8.009 1.00 98.19 180 ALA A C 1
ATOM 1376 O O . ALA A 1 180 ? -10.160 -3.119 -8.836 1.00 98.19 180 ALA A O 1
ATOM 1377 N N . PRO A 1 181 ? -10.673 -0.991 -8.241 1.00 96.94 181 PRO A N 1
ATOM 1378 C CA . PRO A 1 181 ? -11.413 -0.695 -9.462 1.00 96.94 181 PRO A CA 1
ATOM 1379 C C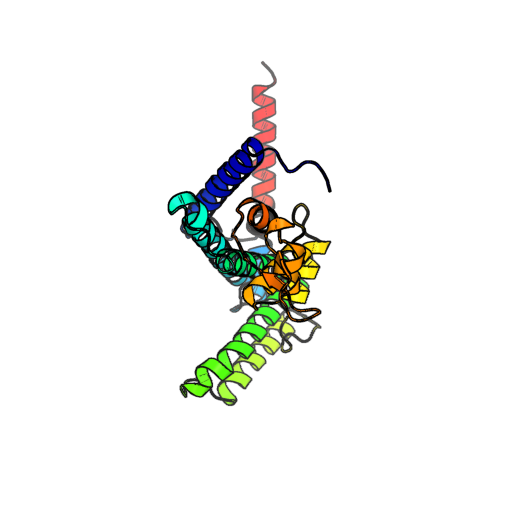 . PRO A 1 181 ? -10.506 -0.678 -10.693 1.00 96.94 181 PRO A C 1
ATOM 1381 O O . PRO A 1 181 ? -10.941 -1.117 -11.756 1.00 96.94 181 PRO A O 1
ATOM 1384 N N . THR A 1 182 ? -9.258 -0.227 -10.543 1.00 97.12 182 THR A N 1
ATOM 1385 C CA . THR A 1 182 ? -8.333 -0.046 -11.665 1.00 97.12 182 THR A CA 1
ATOM 1386 C C . THR A 1 182 ? -7.188 -1.050 -11.611 1.00 97.12 182 THR A C 1
ATOM 1388 O O . THR A 1 182 ? -6.884 -1.703 -12.607 1.00 97.12 182 THR A O 1
ATOM 1391 N N . SER A 1 183 ? -6.541 -1.197 -10.451 1.00 96.38 183 SER A N 1
ATOM 1392 C CA . SER A 1 183 ? -5.335 -2.025 -10.337 1.00 96.38 183 SER A CA 1
ATOM 1393 C C . SER A 1 183 ? -5.615 -3.531 -10.223 1.00 96.38 183 SER A C 1
ATOM 1395 O O . SER A 1 183 ? -6.615 -3.956 -9.642 1.00 96.38 183 SER A O 1
ATOM 1397 N N . LYS A 1 184 ? -4.680 -4.345 -10.737 1.00 97.25 184 LYS A N 1
ATOM 1398 C CA . LYS A 1 184 ? -4.617 -5.813 -10.593 1.00 97.25 184 LYS A CA 1
ATOM 1399 C C . LYS A 1 184 ? -3.234 -6.252 -10.080 1.00 97.25 184 LYS A C 1
ATOM 1401 O O . LYS A 1 184 ? -2.402 -6.745 -10.847 1.00 97.25 184 LYS A O 1
ATOM 1406 N N . PRO A 1 185 ? -2.904 -5.972 -8.803 1.00 98.19 185 PRO A N 1
ATOM 1407 C CA . PRO A 1 185 ? -1.540 -6.067 -8.292 1.00 98.19 185 PRO A CA 1
ATOM 1408 C C . PRO A 1 185 ? -0.982 -7.487 -8.136 1.00 98.19 185 PRO A C 1
ATOM 1410 O O . PRO A 1 185 ? 0.226 -7.604 -7.941 1.00 98.19 185 PRO A O 1
ATOM 1413 N N . LEU A 1 186 ? -1.786 -8.559 -8.178 1.00 98.38 186 LEU A N 1
ATOM 1414 C CA . LEU A 1 186 ? -1.325 -9.879 -7.723 1.00 98.38 186 LEU A CA 1
ATOM 1415 C C . LEU A 1 186 ? -0.180 -10.439 -8.568 1.00 98.38 186 LEU A C 1
ATOM 1417 O O . LEU A 1 186 ? 0.860 -10.806 -8.015 1.00 98.38 186 LEU A O 1
ATOM 1421 N N . LEU A 1 187 ? -0.350 -10.480 -9.891 1.00 96.81 187 LEU A N 1
ATOM 1422 C CA . LEU A 1 187 ? 0.683 -10.999 -10.790 1.00 96.81 187 LEU A CA 1
ATOM 1423 C C . LEU A 1 187 ? 1.953 -10.143 -10.712 1.00 96.81 187 LEU A C 1
ATOM 1425 O O . LEU A 1 187 ? 3.049 -10.675 -10.548 1.00 96.81 187 LEU A O 1
ATOM 1429 N N . SER A 1 188 ? 1.796 -8.819 -10.741 1.00 97.19 188 SER A N 1
ATOM 1430 C CA . SER A 1 188 ? 2.900 -7.865 -10.612 1.00 97.19 188 SER A CA 1
ATOM 1431 C C . SER A 1 188 ? 3.678 -8.075 -9.311 1.00 97.19 188 SER A C 1
ATOM 1433 O O . SER A 1 188 ? 4.903 -8.159 -9.325 1.00 97.19 188 SER A O 1
ATOM 1435 N N . TRP A 1 189 ? 2.982 -8.258 -8.186 1.00 98.44 189 TRP A N 1
ATOM 1436 C CA . TRP A 1 189 ? 3.612 -8.527 -6.894 1.00 98.44 189 TRP A CA 1
ATOM 1437 C C . TRP A 1 189 ? 4.339 -9.879 -6.880 1.00 98.44 189 TRP A C 1
ATOM 1439 O O . TRP A 1 189 ? 5.449 -9.967 -6.353 1.00 98.44 189 TRP A O 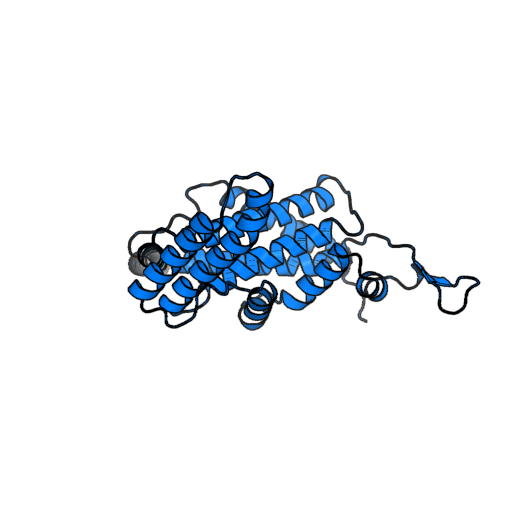1
ATOM 1449 N N . GLN A 1 190 ? 3.774 -10.925 -7.493 1.00 97.69 190 GLN A N 1
ATOM 1450 C CA . GLN A 1 190 ? 4.420 -12.239 -7.611 1.00 97.69 190 GLN A CA 1
ATOM 1451 C C . GLN A 1 190 ? 5.685 -12.191 -8.478 1.00 97.69 190 GLN A C 1
ATOM 1453 O O . GLN A 1 190 ? 6.710 -12.747 -8.080 1.00 97.69 190 GLN A O 1
ATOM 1458 N N . MET A 1 191 ? 5.643 -11.493 -9.615 1.00 95.25 191 MET A N 1
ATOM 1459 C CA . MET A 1 191 ? 6.808 -11.269 -10.477 1.00 95.25 191 MET A CA 1
ATOM 1460 C C . MET A 1 191 ? 7.907 -10.526 -9.719 1.00 95.25 191 MET A C 1
ATOM 1462 O O . MET A 1 191 ? 9.032 -11.014 -9.611 1.00 95.25 191 MET A O 1
ATOM 1466 N N . CYS A 1 192 ? 7.573 -9.390 -9.106 1.00 96.56 192 CYS A N 1
ATOM 1467 C CA . CYS A 1 192 ? 8.516 -8.609 -8.313 1.00 96.56 192 CYS A CA 1
ATOM 1468 C C . CYS A 1 192 ? 9.079 -9.402 -7.115 1.00 96.56 192 CYS A C 1
ATOM 1470 O O . CYS A 1 192 ? 10.251 -9.261 -6.774 1.00 96.56 192 CYS A O 1
ATOM 1472 N N . SER A 1 193 ? 8.283 -10.287 -6.505 1.00 96.62 193 SER A N 1
ATOM 1473 C CA . SER A 1 193 ? 8.740 -11.233 -5.476 1.00 96.62 193 SER A CA 1
ATOM 1474 C C . SER A 1 193 ? 9.742 -12.255 -6.023 1.00 96.62 193 SER A C 1
ATOM 1476 O O . SER A 1 193 ? 10.736 -12.563 -5.364 1.00 96.62 193 SER A O 1
ATOM 1478 N N . GLY A 1 194 ? 9.531 -12.738 -7.252 1.00 95.19 194 GLY A N 1
ATOM 1479 C CA . GLY A 1 194 ? 10.492 -13.572 -7.970 1.00 95.19 194 GLY A CA 1
ATOM 1480 C C . GLY A 1 194 ? 11.857 -12.895 -8.095 1.00 95.19 194 GLY A C 1
ATOM 1481 O O . GLY A 1 194 ? 12.864 -13.504 -7.734 1.00 95.19 194 GLY A O 1
ATOM 1482 N N . TYR A 1 195 ? 11.884 -11.623 -8.507 1.00 93.44 195 TYR A N 1
ATOM 1483 C CA . TYR A 1 195 ? 13.119 -10.836 -8.615 1.00 93.44 195 TYR A CA 1
ATOM 1484 C C . TYR A 1 195 ? 13.772 -10.611 -7.250 1.00 93.44 195 TYR A C 1
ATOM 1486 O O . TYR A 1 195 ? 14.957 -10.888 -7.078 1.00 93.44 195 TYR A O 1
ATOM 1494 N N . ALA A 1 196 ? 12.993 -10.178 -6.256 1.00 94.00 196 ALA A N 1
ATOM 1495 C CA . ALA A 1 196 ? 13.496 -9.891 -4.913 1.00 94.00 196 ALA A CA 1
ATOM 1496 C C . ALA A 1 196 ? 14.147 -11.113 -4.240 1.00 94.00 196 ALA A C 1
ATOM 1498 O O . ALA A 1 196 ? 15.060 -10.969 -3.429 1.00 94.00 196 ALA A O 1
ATOM 1499 N N . HIS A 1 197 ? 13.691 -12.320 -4.580 1.00 95.06 197 HIS A N 1
ATOM 1500 C CA . HIS A 1 197 ? 14.212 -13.572 -4.036 1.00 95.06 197 HIS A CA 1
ATOM 1501 C C . HIS A 1 197 ? 15.109 -14.354 -5.009 1.00 95.06 197 HIS A C 1
ATOM 1503 O O . HIS A 1 197 ? 15.414 -15.518 -4.734 1.00 95.06 197 HIS A O 1
ATOM 1509 N N . GLY A 1 198 ? 15.517 -13.768 -6.140 1.00 90.25 198 GLY A N 1
ATOM 1510 C CA . GLY A 1 198 ? 16.410 -14.423 -7.101 1.00 90.25 198 GLY A CA 1
ATOM 1511 C C . GLY A 1 198 ? 15.841 -15.730 -7.671 1.00 90.25 198 GLY A C 1
ATOM 1512 O O . GLY A 1 198 ? 16.562 -16.715 -7.807 1.00 90.25 198 GLY A O 1
ATOM 1513 N N . ARG A 1 199 ? 14.527 -15.796 -7.919 1.00 91.06 199 ARG A N 1
ATOM 1514 C CA . ARG A 1 199 ? 13.849 -17.017 -8.381 1.00 91.06 199 ARG A CA 1
ATOM 1515 C C . ARG A 1 199 ? 14.009 -17.182 -9.896 1.00 91.06 199 ARG A C 1
ATOM 1517 O O . ARG A 1 199 ? 13.513 -16.327 -10.623 1.00 91.06 199 ARG A O 1
ATOM 1524 N N . PRO A 1 200 ? 14.599 -18.287 -10.397 1.00 85.69 200 PRO A N 1
ATOM 1525 C CA . PRO A 1 200 ? 14.922 -18.429 -11.819 1.00 85.69 200 PRO A CA 1
ATOM 1526 C C . PRO A 1 200 ? 13.737 -18.240 -12.768 1.00 85.69 200 PRO A C 1
ATOM 1528 O O . PRO A 1 200 ? 13.901 -17.618 -13.808 1.00 85.69 200 PRO A O 1
ATOM 1531 N N . TRP A 1 201 ? 12.536 -18.704 -12.401 1.00 87.12 201 TRP A N 1
ATOM 1532 C CA . TRP A 1 201 ? 11.361 -18.653 -13.281 1.00 87.12 201 TRP A CA 1
ATOM 1533 C C . TRP A 1 201 ? 11.037 -17.246 -13.793 1.00 87.12 201 TRP A C 1
ATOM 1535 O O . TRP A 1 201 ? 10.569 -17.126 -14.918 1.00 87.12 201 TRP A O 1
ATOM 1545 N N . VAL A 1 202 ? 11.283 -16.192 -13.002 1.00 87.31 202 VAL A N 1
ATOM 1546 C CA . VAL A 1 202 ? 10.959 -14.830 -13.442 1.00 87.31 202 VAL A CA 1
ATOM 1547 C C . VAL A 1 202 ? 11.982 -14.333 -14.454 1.00 87.31 202 VAL A C 1
ATOM 1549 O O . VAL A 1 202 ? 11.607 -13.739 -15.453 1.00 87.31 202 VAL A O 1
ATOM 1552 N N . TYR A 1 203 ? 13.263 -14.643 -14.244 1.00 82.56 203 TYR A N 1
ATOM 1553 C CA . TYR A 1 203 ? 14.321 -14.299 -15.189 1.00 82.56 203 TYR A CA 1
ATOM 1554 C C . TYR A 1 203 ? 14.165 -15.082 -16.488 1.00 82.56 203 TYR A C 1
ATOM 1556 O O . TYR A 1 203 ? 14.358 -14.518 -17.552 1.00 82.56 203 TYR A O 1
ATOM 1564 N N . LEU A 1 204 ? 13.773 -16.357 -16.396 1.00 80.62 204 LEU A N 1
ATOM 1565 C CA . LEU A 1 204 ? 13.508 -17.204 -17.555 1.00 80.62 204 LEU A CA 1
ATOM 1566 C C . LEU A 1 204 ? 12.251 -16.771 -18.315 1.00 80.62 204 LEU A C 1
ATOM 1568 O O . LEU A 1 204 ? 12.278 -16.664 -19.532 1.00 80.62 204 LEU A O 1
ATOM 1572 N N . GLY A 1 205 ? 11.161 -16.495 -17.600 1.00 78.94 205 GLY A N 1
ATOM 1573 C CA . GLY A 1 205 ? 9.887 -16.107 -18.204 1.00 78.94 205 GLY A CA 1
ATOM 1574 C C . GLY A 1 205 ? 9.863 -14.685 -18.767 1.00 78.94 205 GLY A C 1
ATOM 1575 O O . GLY A 1 205 ? 8.991 -14.379 -19.571 1.00 78.94 205 GLY A O 1
ATOM 1576 N N . MET A 1 206 ? 10.799 -13.828 -18.348 1.00 77.19 206 MET A N 1
ATOM 1577 C CA . MET A 1 206 ? 10.928 -12.439 -18.804 1.00 77.19 206 MET A CA 1
ATOM 1578 C C . MET A 1 206 ? 12.159 -12.218 -19.688 1.00 77.19 206 MET A C 1
ATOM 1580 O O . MET A 1 206 ? 12.462 -11.079 -20.030 1.00 77.19 206 MET A O 1
ATOM 1584 N N . ALA A 1 207 ? 12.913 -13.258 -20.020 1.00 71.00 207 ALA A N 1
ATOM 1585 C CA . ALA A 1 207 ? 14.073 -13.127 -20.885 1.00 71.00 207 ALA A CA 1
ATOM 1586 C C . ALA A 1 207 ? 13.677 -13.119 -22.363 1.00 71.00 207 ALA A C 1
ATOM 1588 O O . ALA A 1 207 ? 12.735 -13.795 -22.771 1.00 71.00 207 ALA A O 1
ATOM 1589 N N . ASP A 1 208 ? 14.436 -12.368 -23.148 1.00 70.12 208 ASP A N 1
ATOM 1590 C CA . ASP A 1 208 ? 14.397 -12.428 -24.602 1.00 70.12 208 ASP A CA 1
ATOM 1591 C C . ASP A 1 208 ? 15.165 -13.678 -25.068 1.00 70.12 208 ASP A C 1
ATOM 1593 O O . ASP A 1 208 ? 16.033 -14.191 -24.353 1.00 70.12 208 ASP A O 1
ATOM 1597 N N . GLU A 1 209 ? 14.839 -14.210 -26.249 1.00 64.25 209 GLU A N 1
ATOM 1598 C CA . GLU A 1 209 ? 15.423 -15.470 -26.745 1.00 64.25 209 GLU A CA 1
ATOM 1599 C C . GLU A 1 209 ? 16.961 -15.416 -26.844 1.00 64.25 209 GLU A C 1
ATOM 1601 O O . GLU A 1 209 ? 17.636 -16.425 -26.648 1.00 64.25 209 GLU A O 1
ATOM 1606 N N . ASP A 1 210 ? 17.531 -14.230 -27.067 1.00 66.44 210 ASP A N 1
ATOM 1607 C CA . ASP A 1 210 ? 18.972 -13.978 -27.167 1.00 66.44 210 ASP A CA 1
ATOM 1608 C C . ASP A 1 210 ? 19.686 -13.866 -25.803 1.00 66.44 210 ASP A C 1
ATOM 1610 O O . ASP A 1 210 ? 20.912 -13.722 -25.738 1.00 66.44 210 ASP A O 1
ATOM 1614 N N . MET A 1 211 ? 18.945 -13.948 -24.693 1.00 68.62 211 MET A N 1
ATOM 1615 C CA . MET A 1 211 ? 19.497 -13.913 -23.337 1.00 68.62 211 MET A CA 1
ATOM 1616 C C . MET A 1 211 ? 20.011 -15.279 -22.863 1.00 68.62 211 MET A C 1
ATOM 1618 O O . MET A 1 211 ? 20.611 -15.343 -21.788 1.00 68.62 211 MET A O 1
ATOM 1622 N N . PHE A 1 212 ? 19.837 -16.354 -23.638 1.00 70.25 212 PHE A N 1
ATOM 1623 C CA . PHE A 1 212 ? 20.294 -17.700 -23.284 1.00 70.25 212 PHE A CA 1
ATOM 1624 C C . PHE A 1 212 ? 21.362 -18.232 -24.230 1.00 70.25 212 PHE A C 1
ATOM 1626 O O . PHE A 1 212 ? 21.286 -18.082 -25.445 1.00 70.25 212 PHE A O 1
ATOM 1633 N N . GLN A 1 213 ? 22.350 -18.908 -23.653 1.00 71.62 213 GLN A N 1
ATOM 1634 C CA . GLN A 1 213 ? 23.311 -19.728 -24.377 1.00 71.62 213 GLN A CA 1
ATOM 1635 C C . GLN A 1 213 ? 23.302 -21.127 -23.767 1.00 71.62 213 GLN A C 1
ATOM 1637 O O . GLN A 1 213 ? 23.429 -21.271 -22.547 1.00 71.62 213 GLN A O 1
ATOM 1642 N N . GLU A 1 214 ? 23.142 -22.148 -24.607 1.00 75.44 214 GLU A N 1
ATOM 1643 C CA . GLU A 1 214 ? 23.376 -23.532 -24.197 1.00 75.44 214 GLU A CA 1
ATOM 1644 C C . GLU A 1 214 ? 24.831 -23.689 -23.748 1.00 75.44 214 GLU A C 1
ATOM 1646 O O . GLU A 1 214 ? 25.741 -23.060 -24.296 1.00 75.44 214 GLU A O 1
ATOM 1651 N N . THR A 1 215 ? 25.045 -24.486 -22.706 1.00 78.88 215 THR A N 1
ATOM 1652 C CA . THR A 1 215 ? 26.389 -24.880 -22.285 1.00 78.88 215 THR A CA 1
ATOM 1653 C C . THR A 1 215 ? 26.692 -26.293 -22.776 1.00 78.88 215 THR A C 1
ATOM 1655 O O . THR A 1 215 ? 25.811 -27.004 -23.258 1.00 78.88 215 THR A O 1
ATOM 1658 N N . ASP A 1 216 ? 27.941 -26.727 -22.608 1.00 85.12 216 ASP A N 1
ATOM 1659 C CA . ASP A 1 216 ? 28.350 -28.103 -22.913 1.00 85.12 216 ASP A CA 1
ATOM 1660 C C . ASP A 1 216 ? 27.702 -29.147 -21.970 1.00 85.12 216 ASP A C 1
ATOM 1662 O O . ASP A 1 216 ? 27.824 -30.352 -22.196 1.00 85.12 216 ASP A O 1
ATOM 1666 N N . GLU A 1 217 ? 27.008 -28.709 -20.910 1.00 85.12 217 GLU A N 1
ATOM 1667 C CA . GLU A 1 217 ? 26.293 -29.572 -19.969 1.00 85.12 217 GLU A CA 1
ATOM 1668 C C . GLU A 1 217 ? 24.796 -29.665 -20.329 1.00 85.12 217 GLU A C 1
ATOM 1670 O O . GLU A 1 217 ? 24.079 -28.661 -20.271 1.00 85.12 217 GLU A O 1
ATOM 1675 N N . PRO A 1 218 ? 24.270 -30.868 -20.644 1.00 81.44 218 PRO A N 1
ATOM 1676 C CA . PRO A 1 218 ? 22.864 -31.036 -20.995 1.00 81.44 218 PRO A CA 1
ATOM 1677 C C . PRO A 1 218 ? 21.916 -30.530 -19.901 1.00 81.44 218 PRO A C 1
ATOM 1679 O O . PRO A 1 218 ? 21.960 -30.983 -18.757 1.00 81.44 218 PRO A O 1
ATOM 1682 N N . GLY A 1 219 ? 21.015 -29.618 -20.269 1.00 78.12 219 GLY A N 1
ATOM 1683 C CA . GLY A 1 219 ? 20.029 -29.035 -19.354 1.00 78.12 219 GLY A CA 1
ATOM 1684 C C . GLY A 1 219 ? 20.533 -27.842 -18.534 1.00 78.12 219 GLY A C 1
ATOM 1685 O O . GLY A 1 219 ? 19.778 -27.324 -17.710 1.00 78.12 219 GLY A O 1
ATOM 1686 N N . VAL A 1 220 ? 21.765 -27.377 -18.763 1.00 79.06 220 VAL A N 1
ATOM 1687 C CA . VAL A 1 220 ? 22.311 -26.161 -18.152 1.00 79.06 220 VAL A CA 1
ATOM 1688 C C . VAL A 1 220 ? 22.322 -25.034 -19.186 1.00 79.06 220 VAL A C 1
ATOM 1690 O O . VAL A 1 220 ? 22.835 -25.172 -20.291 1.00 79.06 220 VAL A O 1
ATOM 1693 N N . LEU A 1 221 ? 21.738 -23.893 -18.817 1.00 73.62 221 LEU A N 1
ATOM 1694 C CA . LEU A 1 221 ? 21.718 -22.688 -19.644 1.00 73.62 221 LEU A CA 1
ATOM 1695 C C . LEU A 1 221 ? 22.528 -21.587 -18.971 1.00 73.62 221 LEU A C 1
ATOM 1697 O O . LEU A 1 221 ? 22.383 -21.327 -17.773 1.00 73.62 221 LEU A O 1
ATOM 1701 N N . LYS A 1 222 ? 23.338 -20.883 -19.757 1.00 73.25 222 LYS A N 1
ATOM 1702 C CA . LYS A 1 222 ? 23.962 -19.631 -19.346 1.00 73.25 222 LYS A CA 1
ATOM 1703 C C . LYS A 1 222 ? 23.028 -18.484 -19.712 1.00 73.25 222 LYS A C 1
ATOM 1705 O O . LYS A 1 222 ? 22.803 -18.216 -20.888 1.00 73.25 222 LYS A O 1
ATOM 1710 N N . ALA A 1 223 ? 22.486 -17.808 -18.704 1.00 69.00 223 ALA A N 1
ATOM 1711 C CA . ALA A 1 223 ? 21.596 -16.668 -18.898 1.00 69.00 223 ALA A CA 1
ATOM 1712 C C . ALA A 1 223 ? 22.360 -15.343 -18.753 1.00 69.00 223 ALA A C 1
ATOM 1714 O O . ALA A 1 223 ? 22.991 -15.091 -17.724 1.00 69.00 223 ALA A O 1
ATOM 1715 N N . ARG A 1 224 ? 22.270 -14.466 -19.754 1.00 67.88 224 ARG A N 1
ATOM 1716 C CA . ARG A 1 224 ? 22.638 -13.053 -19.638 1.00 67.88 224 ARG A CA 1
ATOM 1717 C C . ARG A 1 224 ? 21.399 -12.279 -19.212 1.00 67.88 224 ARG A C 1
ATOM 1719 O O . ARG A 1 224 ? 20.592 -11.923 -20.055 1.00 67.88 224 ARG A O 1
ATOM 1726 N N . VAL A 1 225 ? 21.259 -11.998 -17.919 1.00 67.06 225 VAL A N 1
ATOM 1727 C CA . VAL A 1 225 ? 20.162 -11.164 -17.405 1.00 67.06 225 VAL A CA 1
ATOM 1728 C C . VAL A 1 225 ? 20.452 -9.694 -17.717 1.00 67.06 225 VAL A C 1
ATOM 1730 O O . VAL A 1 225 ? 21.338 -9.090 -17.115 1.00 67.06 225 VAL A O 1
ATOM 1733 N N . THR A 1 226 ? 19.708 -9.128 -18.658 1.00 65.94 226 THR A N 1
ATOM 1734 C CA . THR A 1 226 ? 19.672 -7.703 -18.979 1.00 65.94 226 THR A CA 1
ATOM 1735 C C . THR A 1 226 ? 18.487 -7.063 -18.269 1.00 65.94 226 THR A C 1
ATOM 1737 O O . THR A 1 226 ? 17.498 -7.721 -17.932 1.00 65.94 226 THR A O 1
ATOM 1740 N N . SER A 1 227 ? 18.609 -5.771 -17.997 1.00 68.81 227 SER A N 1
ATOM 1741 C CA . SER A 1 227 ? 17.514 -4.992 -17.445 1.00 68.81 227 SER A CA 1
ATOM 1742 C C . SER A 1 227 ? 16.772 -4.295 -18.584 1.00 68.81 227 SER A C 1
ATOM 1744 O O . SER A 1 227 ? 17.407 -3.649 -19.412 1.00 68.81 227 SER A O 1
ATOM 1746 N N . ASP A 1 228 ? 15.446 -4.404 -18.606 1.00 77.44 228 ASP A N 1
ATOM 1747 C CA . ASP A 1 228 ? 14.582 -3.786 -19.617 1.00 77.44 228 ASP A CA 1
ATOM 1748 C C . ASP A 1 228 ? 13.517 -2.910 -18.924 1.00 77.44 228 ASP A C 1
ATOM 1750 O O . ASP A 1 228 ? 12.705 -3.437 -18.148 1.00 77.44 228 ASP A O 1
ATOM 1754 N N . PRO A 1 229 ? 13.499 -1.586 -19.177 1.00 78.44 229 PRO A N 1
ATOM 1755 C CA . PRO A 1 229 ? 12.471 -0.690 -18.658 1.00 78.44 229 PRO A CA 1
ATOM 1756 C C . PRO A 1 229 ? 11.045 -1.133 -19.015 1.00 78.44 229 PRO A C 1
ATOM 1758 O O . PRO A 1 229 ? 10.144 -0.992 -18.192 1.00 78.44 229 PRO A O 1
ATOM 1761 N N . GLY A 1 230 ? 10.814 -1.721 -20.192 1.00 81.69 230 GLY A N 1
ATOM 1762 C CA . GLY A 1 230 ? 9.496 -2.212 -20.604 1.00 81.69 230 GLY A CA 1
ATOM 1763 C C . GLY A 1 230 ? 8.961 -3.307 -19.676 1.00 81.69 230 GLY A C 1
ATOM 1764 O O . GLY A 1 230 ? 7.786 -3.298 -19.301 1.00 81.69 230 GLY A O 1
ATOM 1765 N N . LYS A 1 231 ? 9.841 -4.196 -19.202 1.00 85.00 231 LYS A N 1
ATOM 1766 C CA . LYS A 1 231 ? 9.497 -5.288 -18.269 1.00 85.00 231 LYS A CA 1
ATOM 1767 C C . LYS A 1 231 ? 9.162 -4.771 -16.866 1.00 85.00 231 LYS A C 1
ATOM 1769 O O . LYS A 1 231 ? 8.367 -5.386 -16.155 1.00 85.00 231 LYS A O 1
ATOM 1774 N N . LEU A 1 232 ? 9.730 -3.630 -16.475 1.00 91.44 232 LEU A N 1
ATOM 1775 C CA . LEU A 1 232 ? 9.442 -2.952 -15.207 1.00 91.44 232 LEU A CA 1
ATOM 1776 C C . LEU A 1 232 ? 8.198 -2.050 -15.274 1.00 91.44 232 LEU A C 1
ATOM 1778 O O . LEU A 1 232 ? 7.567 -1.795 -14.242 1.00 91.44 232 LEU A O 1
ATOM 1782 N N . LEU A 1 233 ? 7.819 -1.580 -16.464 1.00 93.06 233 LEU A N 1
ATOM 1783 C CA . LEU A 1 233 ? 6.702 -0.653 -16.636 1.00 93.06 233 LEU A CA 1
ATOM 1784 C C . LEU A 1 233 ? 5.383 -1.262 -16.151 1.00 93.06 233 LEU A C 1
ATOM 1786 O O . LEU A 1 233 ? 4.670 -0.642 -15.366 1.00 93.06 233 LEU A O 1
ATOM 1790 N N . TYR A 1 234 ? 5.087 -2.501 -16.548 1.00 92.69 234 TYR A N 1
ATOM 1791 C CA . TYR A 1 234 ? 3.840 -3.176 -16.179 1.00 92.69 234 TYR A CA 1
ATOM 1792 C C . TYR A 1 234 ? 3.596 -3.250 -14.655 1.00 92.69 234 TYR A C 1
ATOM 1794 O O . TYR A 1 234 ? 2.563 -2.754 -14.189 1.00 92.69 234 TYR A O 1
ATOM 1802 N N . PRO A 1 235 ? 4.518 -3.791 -13.830 1.00 96.19 235 PRO A N 1
ATOM 1803 C CA . PRO A 1 235 ? 4.317 -3.796 -12.384 1.00 96.19 235 PRO A CA 1
ATOM 1804 C C . PRO A 1 235 ? 4.304 -2.386 -11.771 1.00 96.19 235 PRO A C 1
ATOM 1806 O O . PRO A 1 235 ? 3.576 -2.164 -10.800 1.00 96.19 235 PRO A O 1
ATOM 1809 N N . SER A 1 236 ? 5.038 -1.427 -12.347 1.00 97.94 236 SER A N 1
ATOM 1810 C CA . SER A 1 236 ? 5.053 -0.033 -11.874 1.00 97.94 236 SER A CA 1
ATOM 1811 C C . SER A 1 236 ? 3.705 0.661 -12.080 1.00 97.94 236 SER A C 1
ATOM 1813 O O . SER A 1 236 ? 3.192 1.293 -11.155 1.00 97.94 236 SER A O 1
ATOM 1815 N N . LEU A 1 237 ? 3.074 0.477 -13.243 1.00 97.75 237 LEU A N 1
ATOM 1816 C CA . LEU A 1 237 ? 1.738 1.010 -13.526 1.00 97.75 237 LEU A CA 1
ATOM 1817 C C . LEU A 1 237 ? 0.687 0.433 -12.572 1.00 97.75 237 LEU A C 1
ATOM 1819 O O . LEU A 1 237 ? -0.132 1.176 -12.039 1.00 97.75 237 LEU A O 1
ATOM 1823 N N . HIS A 1 238 ? 0.741 -0.867 -12.268 1.00 98.31 238 HIS A N 1
ATOM 1824 C CA . HIS A 1 238 ? -0.187 -1.473 -11.306 1.00 98.31 238 HIS A CA 1
ATOM 1825 C C . HIS A 1 238 ? -0.025 -0.887 -9.896 1.00 98.31 238 HIS A C 1
ATOM 1827 O O . HIS A 1 238 ? -1.024 -0.664 -9.205 1.00 98.31 238 HIS A O 1
ATOM 1833 N N . ALA A 1 239 ? 1.206 -0.595 -9.472 1.00 98.69 239 ALA A N 1
ATOM 1834 C CA . ALA A 1 239 ? 1.452 0.076 -8.201 1.00 98.69 239 ALA A CA 1
ATOM 1835 C C . ALA A 1 239 ? 0.902 1.511 -8.202 1.00 98.69 239 ALA A C 1
ATOM 1837 O O . ALA A 1 239 ? 0.221 1.909 -7.257 1.00 98.69 239 ALA A O 1
ATOM 1838 N N . GLN A 1 240 ? 1.116 2.257 -9.289 1.00 98.50 240 GLN A N 1
ATOM 1839 C CA . GLN A 1 240 ? 0.597 3.613 -9.462 1.00 98.50 240 GLN A CA 1
ATOM 1840 C C . GLN A 1 240 ? -0.939 3.661 -9.471 1.00 98.50 240 GLN A C 1
ATOM 1842 O O . GLN A 1 240 ? -1.542 4.524 -8.835 1.00 98.50 240 GLN A O 1
ATOM 1847 N N . TRP A 1 241 ? -1.598 2.739 -10.173 1.00 98.56 241 TRP A N 1
ATOM 1848 C CA . TRP A 1 241 ? -3.059 2.666 -10.193 1.00 98.56 241 TRP A CA 1
ATOM 1849 C C . TRP A 1 241 ? -3.619 2.301 -8.823 1.00 98.56 241 TRP A C 1
ATOM 1851 O O . TRP A 1 241 ? -4.597 2.898 -8.392 1.00 98.56 241 TRP A O 1
ATOM 1861 N N . LEU A 1 242 ? -2.964 1.390 -8.095 1.00 98.81 242 LEU A N 1
ATOM 1862 C CA . LEU A 1 242 ? -3.386 1.041 -6.739 1.00 98.81 242 LEU A CA 1
ATOM 1863 C C . LEU A 1 242 ? -3.218 2.221 -5.774 1.00 98.81 242 LEU A C 1
ATOM 1865 O O . LEU A 1 242 ? -4.072 2.440 -4.918 1.00 98.81 242 LEU A O 1
ATOM 1869 N N . MET A 1 243 ? -2.139 2.994 -5.927 1.00 98.62 243 MET A N 1
ATOM 1870 C CA . MET A 1 243 ? -1.927 4.241 -5.193 1.00 98.62 243 MET A CA 1
ATOM 1871 C C . MET A 1 243 ? -3.078 5.225 -5.439 1.00 98.62 243 MET A C 1
ATOM 1873 O O . MET A 1 243 ? -3.629 5.750 -4.476 1.00 98.62 243 MET A O 1
ATOM 1877 N N . LYS A 1 244 ? -3.488 5.430 -6.699 1.00 98.44 244 LYS A N 1
ATOM 1878 C CA . LYS A 1 244 ? -4.630 6.294 -7.051 1.00 98.44 244 LYS A CA 1
ATOM 1879 C C . LYS A 1 244 ? -5.946 5.777 -6.458 1.00 98.44 244 LYS A C 1
ATOM 1881 O O . LYS A 1 244 ? -6.618 6.519 -5.748 1.00 98.44 244 LYS A O 1
ATOM 1886 N N . ASP A 1 245 ? -6.249 4.490 -6.644 1.00 98.44 245 ASP A N 1
ATOM 1887 C CA . ASP A 1 245 ? -7.451 3.841 -6.099 1.00 98.44 245 ASP A CA 1
ATOM 1888 C C . ASP A 1 245 ? -7.543 3.996 -4.563 1.00 98.44 245 ASP A C 1
ATOM 1890 O O . ASP A 1 245 ? -8.626 4.188 -3.996 1.00 98.44 245 ASP A O 1
ATOM 1894 N N . LEU A 1 246 ? -6.399 3.914 -3.873 1.00 98.44 246 LEU A N 1
ATOM 1895 C CA . LEU A 1 246 ? -6.293 4.100 -2.428 1.00 98.44 246 LEU A CA 1
ATOM 1896 C C . LEU A 1 246 ? -6.463 5.565 -2.011 1.00 98.44 246 LEU A C 1
ATOM 1898 O O . LEU A 1 246 ? -7.192 5.835 -1.057 1.00 98.44 246 LEU A O 1
ATOM 1902 N N . VAL A 1 247 ? -5.818 6.504 -2.700 1.00 97.62 247 VAL A N 1
ATOM 1903 C CA . VAL A 1 247 ? -5.928 7.941 -2.406 1.00 97.62 247 VAL A CA 1
ATOM 1904 C C . VAL A 1 247 ? -7.371 8.416 -2.572 1.00 97.62 247 VAL A C 1
ATOM 1906 O O . VAL A 1 247 ? -7.920 9.021 -1.651 1.00 97.62 247 VAL A O 1
ATOM 1909 N N . ASP A 1 248 ? -8.046 8.018 -3.650 1.00 96.88 248 ASP A N 1
ATOM 1910 C CA . ASP A 1 248 ? -9.468 8.312 -3.865 1.00 96.88 248 ASP A CA 1
ATOM 1911 C C . ASP A 1 248 ? -10.348 7.761 -2.733 1.00 96.88 248 ASP A C 1
ATOM 1913 O O . ASP A 1 248 ? -11.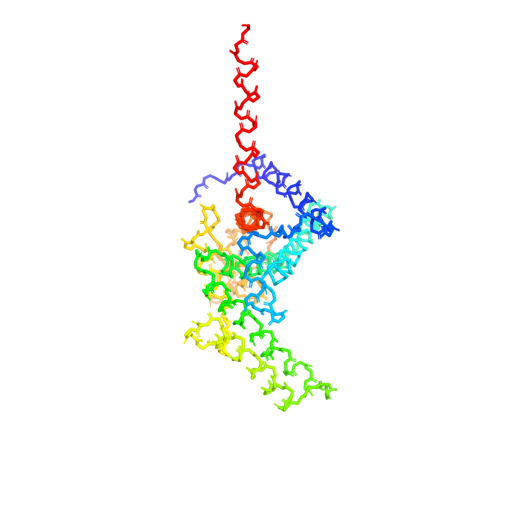387 8.319 -2.364 1.00 96.88 248 ASP A O 1
ATOM 1917 N N . LEU A 1 249 ? -9.974 6.613 -2.170 1.00 97.19 249 LEU A N 1
ATOM 1918 C CA . LEU A 1 249 ? -10.676 6.018 -1.043 1.00 97.19 249 LEU A CA 1
ATOM 1919 C C . LEU A 1 249 ? -10.417 6.774 0.269 1.00 97.19 249 LEU A C 1
ATOM 1921 O O . LEU A 1 249 ? -11.362 6.962 1.042 1.00 97.19 249 LEU A O 1
ATOM 1925 N N . VAL A 1 250 ? -9.180 7.215 0.514 1.00 96.88 250 VAL A N 1
ATOM 1926 C CA . VAL A 1 250 ? -8.828 8.065 1.661 1.00 96.88 250 VAL A CA 1
ATOM 1927 C C . VAL A 1 250 ? -9.613 9.363 1.602 1.00 96.88 250 VAL A C 1
ATOM 1929 O O . VAL A 1 250 ? -10.316 9.680 2.557 1.00 96.88 250 VAL A O 1
ATOM 1932 N N . GLU A 1 251 ? -9.599 10.061 0.471 1.00 95.00 251 GLU A N 1
ATOM 1933 C CA . GLU A 1 251 ? -10.288 11.344 0.323 1.00 95.00 251 GLU A CA 1
ATOM 1934 C C . GLU A 1 251 ? -11.805 11.215 0.504 1.00 95.00 251 GLU A C 1
ATOM 1936 O O . GLU A 1 251 ? -12.431 12.031 1.186 1.00 95.00 251 GLU A O 1
ATOM 1941 N N . ARG A 1 252 ? -12.413 10.153 -0.041 1.00 94.31 252 ARG A N 1
ATOM 1942 C CA . ARG A 1 252 ? -13.847 9.885 0.154 1.00 94.31 252 ARG A CA 1
ATOM 1943 C C . ARG A 1 252 ? -14.206 9.611 1.610 1.00 94.31 252 ARG A C 1
ATOM 1945 O O . ARG A 1 252 ? -15.296 9.981 2.037 1.00 94.31 252 ARG A O 1
ATOM 1952 N N . ARG A 1 253 ? -13.337 8.935 2.369 1.00 95.75 253 ARG A N 1
ATOM 1953 C CA . ARG A 1 253 ? -13.606 8.572 3.772 1.00 95.75 253 ARG A CA 1
ATOM 1954 C C . ARG A 1 253 ? -13.138 9.618 4.781 1.00 95.75 253 ARG A C 1
ATOM 1956 O O . ARG A 1 253 ? -13.654 9.608 5.896 1.00 95.75 253 ARG A O 1
ATOM 1963 N N . GLY A 1 254 ? -12.179 10.462 4.415 1.00 94.88 254 GLY A N 1
ATOM 1964 C CA . GLY A 1 254 ? -11.592 11.503 5.258 1.00 94.88 254 GLY A CA 1
ATOM 1965 C C . GLY A 1 254 ? -12.393 12.803 5.273 1.00 94.88 254 GLY A C 1
ATOM 1966 O O . GLY A 1 254 ? -12.309 13.549 6.242 1.00 94.88 254 GLY A O 1
ATOM 1967 N N . LYS A 1 255 ? -13.223 13.049 4.255 1.00 91.81 255 LYS A N 1
ATOM 1968 C CA . LYS A 1 255 ? -14.094 14.230 4.171 1.00 91.81 255 LYS A CA 1
ATOM 1969 C C . LYS A 1 255 ? -15.440 14.003 4.865 1.00 91.81 255 LYS A C 1
ATOM 1971 O O . LYS A 1 255 ? -15.948 12.879 4.932 1.00 91.81 255 LYS A O 1
ATOM 1976 N N . ASN A 1 256 ? -16.031 15.076 5.388 1.00 87.25 256 ASN A N 1
ATOM 1977 C CA . ASN A 1 256 ? -17.358 15.029 5.992 1.00 87.25 256 ASN A CA 1
ATOM 1978 C C . ASN A 1 256 ? -18.435 14.926 4.886 1.00 87.25 256 ASN A C 1
ATOM 1980 O O . ASN A 1 256 ? -18.474 15.783 4.001 1.00 87.25 256 ASN A O 1
ATOM 1984 N N . PRO A 1 257 ? -19.328 13.917 4.915 1.00 81.88 257 PRO A N 1
ATOM 1985 C CA . PRO A 1 257 ? -20.378 13.769 3.906 1.00 81.88 257 PRO A CA 1
ATOM 1986 C C . PRO A 1 257 ? -21.314 14.980 3.807 1.00 81.88 257 PRO A C 1
ATOM 1988 O O . PRO A 1 257 ? -21.786 15.292 2.718 1.00 81.88 257 PRO A O 1
ATOM 1991 N N . PHE A 1 258 ? -21.566 15.679 4.919 1.00 78.12 258 PHE A N 1
ATOM 1992 C CA . PHE A 1 258 ? -22.403 16.881 4.916 1.00 78.12 258 PHE A CA 1
ATOM 1993 C C . PHE A 1 258 ? -21.724 18.039 4.175 1.00 78.12 258 PHE A C 1
ATOM 1995 O O . PHE A 1 258 ? -22.352 18.650 3.315 1.00 78.12 258 PHE A O 1
ATOM 2002 N N . GLU A 1 259 ? -20.430 18.267 4.419 1.00 78.44 259 GLU A N 1
ATOM 2003 C CA . GLU A 1 259 ? -19.635 19.269 3.689 1.00 78.44 259 GLU A CA 1
ATOM 2004 C C . GLU A 1 259 ? -19.590 18.947 2.188 1.00 78.44 259 GLU A C 1
ATOM 2006 O O . GLU A 1 259 ? -19.756 19.830 1.351 1.00 78.44 259 GLU A O 1
ATOM 2011 N N . GLN A 1 260 ? -19.445 17.667 1.825 1.00 76.12 260 GLN A N 1
ATOM 2012 C CA . GLN A 1 260 ? -19.479 17.236 0.423 1.00 76.12 260 GLN A CA 1
ATOM 2013 C C . GLN A 1 260 ? -20.831 17.520 -0.247 1.00 76.12 260 GLN A C 1
ATOM 2015 O O . GLN A 1 260 ? -20.869 17.942 -1.404 1.00 76.12 260 GLN A O 1
ATOM 2020 N N . MET A 1 261 ? -21.942 17.294 0.462 1.00 78.56 261 MET A N 1
ATOM 2021 C CA . MET A 1 261 ? -23.285 17.577 -0.051 1.00 78.56 261 MET A CA 1
ATOM 2022 C C . MET A 1 261 ? -23.525 19.080 -0.231 1.00 78.56 261 MET A C 1
ATOM 2024 O O . MET A 1 261 ? -24.083 19.479 -1.254 1.00 78.56 261 MET A O 1
ATOM 2028 N N . GLU A 1 262 ? -23.090 19.909 0.719 1.00 77.81 262 GLU A N 1
ATOM 2029 C CA . GLU A 1 262 ? -23.195 21.369 0.620 1.00 77.81 262 GLU A CA 1
ATOM 2030 C C . GLU A 1 262 ? -22.361 21.922 -0.540 1.00 77.81 262 GLU A C 1
ATOM 2032 O O . GLU A 1 262 ? -22.872 22.713 -1.335 1.00 77.81 262 GLU A O 1
ATOM 2037 N N . GLN A 1 263 ? -21.122 21.446 -0.704 1.00 76.94 263 GLN A N 1
ATOM 2038 C CA . GLN A 1 263 ? -20.249 21.839 -1.810 1.00 76.94 263 GLN A CA 1
ATOM 2039 C C . GLN A 1 263 ? -20.874 21.479 -3.168 1.00 76.94 263 GLN A C 1
ATOM 2041 O O . GLN A 1 263 ? -20.978 22.327 -4.053 1.00 76.94 263 GLN A O 1
ATOM 2046 N N . ALA A 1 264 ? -21.380 20.250 -3.315 1.00 77.94 264 ALA A N 1
ATOM 2047 C CA . ALA A 1 264 ? -22.029 19.801 -4.545 1.00 77.94 264 ALA A CA 1
ATOM 2048 C C . ALA A 1 264 ? -23.311 20.595 -4.855 1.00 77.94 264 ALA A C 1
ATOM 2050 O O . ALA A 1 264 ? -23.598 20.905 -6.016 1.00 77.94 264 ALA A O 1
ATOM 2051 N N . ALA A 1 265 ? -24.088 20.950 -3.827 1.00 77.69 265 ALA A N 1
ATOM 2052 C CA . ALA A 1 265 ? -25.262 21.802 -3.979 1.00 77.69 265 ALA A CA 1
ATOM 2053 C C . ALA A 1 265 ? -24.877 23.229 -4.409 1.00 77.69 265 ALA A C 1
ATOM 2055 O O . ALA A 1 265 ? -25.518 23.788 -5.304 1.00 77.69 265 ALA A O 1
ATOM 2056 N N . ALA A 1 266 ? -23.816 23.795 -3.827 1.00 76.12 266 ALA A N 1
ATOM 2057 C CA . ALA A 1 266 ? -23.293 25.112 -4.177 1.00 76.12 266 ALA A CA 1
ATOM 2058 C C . ALA A 1 266 ? -22.752 25.156 -5.616 1.00 76.12 266 ALA A C 1
ATOM 2060 O O . ALA A 1 266 ? -23.088 26.075 -6.367 1.00 76.12 266 ALA A O 1
ATOM 2061 N N . ASP A 1 267 ? -21.997 24.140 -6.037 1.00 79.88 267 ASP A N 1
ATOM 2062 C CA . ASP A 1 267 ? -21.469 24.031 -7.400 1.00 79.88 267 ASP A CA 1
ATOM 2063 C C . ASP A 1 267 ? -22.591 23.890 -8.430 1.00 79.88 267 ASP A C 1
ATOM 2065 O O . ASP A 1 267 ? -22.581 24.560 -9.466 1.00 79.88 267 ASP A O 1
ATOM 2069 N N . ARG A 1 268 ? -23.620 23.090 -8.122 1.00 82.06 268 ARG A N 1
ATOM 2070 C CA . ARG A 1 268 ? -24.809 22.958 -8.973 1.00 82.06 268 ARG A CA 1
ATOM 2071 C C . ARG A 1 268 ? -25.585 24.271 -9.073 1.00 82.06 268 ARG A C 1
ATOM 2073 O O . ARG A 1 268 ? -26.010 24.647 -10.164 1.00 82.06 268 ARG A O 1
ATOM 2080 N N . ALA A 1 269 ? -25.748 24.991 -7.964 1.00 75.19 269 ALA A N 1
ATOM 2081 C CA . ALA A 1 269 ? -26.388 26.303 -7.955 1.00 75.19 269 ALA A CA 1
ATOM 2082 C C . ALA A 1 269 ? -25.578 27.341 -8.752 1.00 75.19 269 ALA A C 1
ATOM 2084 O O . ALA A 1 269 ? -26.162 28.154 -9.469 1.00 75.19 269 ALA A O 1
ATOM 2085 N N . ARG A 1 270 ? -24.242 27.299 -8.673 1.00 78.50 270 ARG A N 1
ATOM 2086 C CA . ARG A 1 270 ? -23.342 28.159 -9.453 1.00 78.50 270 ARG A CA 1
ATOM 2087 C C . ARG A 1 270 ? -23.432 27.862 -10.948 1.00 78.50 270 ARG A C 1
ATOM 2089 O O . ARG A 1 270 ? -23.563 28.797 -11.731 1.00 78.50 270 ARG A O 1
ATOM 2096 N N . TRP A 1 271 ? -23.439 26.588 -11.336 1.00 75.75 271 TRP A N 1
ATOM 2097 C CA . TRP A 1 271 ? -23.660 26.170 -12.722 1.00 75.75 271 TRP A CA 1
ATOM 2098 C C . TRP A 1 271 ? -24.995 26.677 -13.267 1.00 75.75 271 TRP A C 1
ATOM 2100 O O . TRP A 1 271 ? -25.029 27.256 -14.349 1.00 75.75 271 TRP A O 1
ATOM 2110 N N . LEU A 1 272 ? -26.080 26.541 -12.502 1.00 75.06 272 LEU A N 1
ATOM 2111 C CA . LEU A 1 272 ? -27.400 27.028 -12.914 1.00 75.06 272 LEU A CA 1
ATOM 2112 C C . LEU A 1 272 ? -27.444 28.556 -13.086 1.00 75.06 272 LEU A C 1
ATOM 2114 O O . LEU A 1 272 ? -28.097 29.028 -14.009 1.00 75.06 272 LEU A O 1
ATOM 2118 N N . ARG A 1 273 ? -26.712 29.326 -12.266 1.00 76.00 273 ARG A N 1
ATOM 2119 C CA . ARG A 1 273 ? -26.591 30.793 -12.418 1.00 76.00 273 ARG A CA 1
ATOM 2120 C C . ARG A 1 273 ? -25.749 31.223 -13.620 1.00 76.00 273 ARG A C 1
ATOM 2122 O O . ARG A 1 273 ? -25.941 32.322 -14.114 1.00 76.00 273 ARG A O 1
ATOM 2129 N N . LEU A 1 274 ? -24.804 30.392 -14.057 1.00 71.31 274 LEU A N 1
ATOM 2130 C CA . LEU A 1 274 ? -23.949 30.665 -15.218 1.00 71.31 274 LEU A CA 1
ATOM 2131 C C . LEU A 1 274 ? -24.544 30.142 -16.536 1.00 71.31 274 LEU A C 1
ATOM 2133 O O . LEU A 1 274 ? -24.055 30.499 -17.602 1.00 71.31 274 LEU A O 1
ATOM 2137 N N . SER A 1 275 ? -25.579 29.299 -16.467 1.00 68.38 275 SER A N 1
ATOM 2138 C CA . SER A 1 275 ? -26.186 28.634 -17.633 1.00 68.38 275 SER A CA 1
ATOM 2139 C C . SER A 1 275 ? -27.494 29.274 -18.110 1.00 68.38 275 SER A C 1
ATOM 2141 O O . SER A 1 275 ? -28.056 28.816 -19.102 1.00 68.38 275 SER A O 1
ATOM 2143 N N . PHE A 1 276 ? -27.984 30.316 -17.433 1.00 51.88 276 PHE A N 1
ATOM 2144 C CA . PHE A 1 276 ? -29.138 31.103 -17.868 1.00 51.88 276 PHE A CA 1
ATOM 2145 C C . PHE A 1 276 ? -28.746 32.591 -17.920 1.00 51.88 276 PHE A C 1
ATOM 2147 O O . PHE A 1 276 ? -28.319 33.105 -16.885 1.00 51.88 276 PHE A O 1
ATOM 2154 N N . PRO A 1 277 ? -28.826 33.252 -19.094 1.00 51.50 277 PRO A N 1
ATOM 2155 C CA . PRO A 1 277 ? -28.615 34.694 -19.221 1.00 51.50 277 PRO A CA 1
ATOM 2156 C C . PRO A 1 277 ? -29.732 35.511 -18.560 1.00 51.50 277 PRO A C 1
ATOM 2158 O O . PRO A 1 277 ? -30.884 35.019 -18.506 1.00 51.50 277 PRO A O 1
#